Protein AF-A0A7V7SXK4-F1 (afdb_monomer_lite)

Foldseek 3Di:
DPPVVVVVVVQVVLLPDKAWQFLQCLCVDDPPDLSVVLNVLQVLLQVLLLCCCPPPPLVVLQPAHNWHWDDDRGFIWIQGVPPGIAGAIEIEGGPPHVQCVQDPQWHADLRHIYGYFDDDPPDPVDRNSRRVLSVDGSLVVNLQRSLRVSLNVVCVVVDVVCCCCCQVPPQPPVPDGNHDDDVSNVSSLSRSLSSQQRVCVVPVHDRDDRPPPDDPDPPPDDDDDPVVVPPPDDDDD

Secondary structure (DSSP, 8-state):
--HHHHHHHHHHHHTS-EEEPPHHHHHTSPTTSHHHHHHHHHHHHHHHHHHHHHH-TTGGGSSSTT-EEEE-SSSEEEEETTTEEEEEEEEEEPTT-GGGTTSSSEEEETTEEEEPBP-STT--S-TTTTBGGGGS-HHHHHHHHHHHHHHHHHHHHH-HHHHIIIIIIS---TT--TTS--HHHHHHHHHHHHHHHHHHHHTTS-PPPPPTT-----TT-PPPPTTGGG--S----

pLDDT: mean 76.46, std 20.77, range [34.25, 98.38]

Sequence (237 aa):
MKPALCFLLLAALSACSTDPVRLYELREASPDTFGAQAYDQLEEAVDLANQFLHKSKYASVFPAERATFSLGFTDILVAYQGEGIEAVRMETAGWGDPRLLGSDRTHPTSHGFLTGRVTGADSTGDDSLDAAFLHMESVDMAATLLRQTAIQREIQARGEFDFWINYDLLGLWPGNGFGEENPVVERGYAVEYAFRKWLSEEHDGAVPDAPPGMMEAPPDFKPPTGKDLDSTSSTSS

Radius of gyration: 19.65 Å; chains: 1; bounding box: 70×35×64 Å

Structure (mmCIF, N/CA/C/O backbone):
data_AF-A0A7V7SXK4-F1
#
_entry.id   AF-A0A7V7SXK4-F1
#
loop_
_atom_site.group_PDB
_atom_site.id
_atom_site.type_symbol
_atom_site.label_atom_id
_atom_site.label_alt_id
_atom_site.label_comp_id
_atom_site.label_asym_id
_atom_site.label_entity_id
_atom_site.label_seq_id
_atom_site.pdbx_PDB_ins_code
_atom_site.Cartn_x
_atom_site.Cartn_y
_atom_site.Cartn_z
_atom_site.occupancy
_atom_site.B_iso_or_equiv
_atom_site.auth_seq_id
_atom_site.auth_comp_id
_atom_site.auth_asym_id
_atom_site.auth_atom_id
_atom_site.pdbx_PDB_model_num
ATOM 1 N N . MET A 1 1 ? -8.482 6.374 -46.159 1.00 42.81 1 MET A N 1
ATOM 2 C CA . MET A 1 1 ? -9.101 6.657 -44.843 1.00 42.81 1 MET A CA 1
ATOM 3 C C . MET A 1 1 ? -9.355 5.331 -44.134 1.00 42.81 1 MET A C 1
ATOM 5 O O . MET A 1 1 ? -10.295 4.652 -44.506 1.00 42.81 1 MET A O 1
ATOM 9 N N . LYS A 1 2 ? -8.444 4.905 -43.251 1.00 50.00 2 LYS A N 1
ATOM 10 C CA . LYS A 1 2 ? -8.512 3.721 -42.363 1.00 50.00 2 LYS A CA 1
ATOM 11 C C . LYS A 1 2 ? -7.306 3.537 -41.398 1.00 50.00 2 LYS A C 1
ATOM 13 O O . LYS A 1 2 ? -7.400 2.617 -40.599 1.00 50.00 2 LYS A O 1
ATOM 18 N N . PRO A 1 3 ? -6.221 4.357 -41.374 1.00 54.03 3 PRO A N 1
ATOM 19 C CA . PRO A 1 3 ? -5.184 4.170 -40.351 1.00 54.03 3 PRO A CA 1
ATOM 20 C C . PRO A 1 3 ? -5.601 4.751 -38.990 1.00 54.03 3 PRO A C 1
ATOM 22 O O . PRO A 1 3 ? -5.329 4.142 -37.966 1.00 54.03 3 PRO A O 1
ATOM 25 N N . ALA A 1 4 ? -6.346 5.864 -38.966 1.00 50.94 4 ALA A N 1
ATOM 26 C CA . ALA A 1 4 ? -6.779 6.510 -37.722 1.00 50.94 4 ALA A CA 1
ATOM 27 C C . ALA A 1 4 ? -7.675 5.616 -36.841 1.00 50.94 4 ALA A C 1
ATOM 29 O O . ALA A 1 4 ? -7.589 5.686 -35.622 1.00 50.94 4 ALA A O 1
ATOM 30 N N . LEU A 1 5 ? -8.489 4.739 -37.446 1.00 50.75 5 LEU A N 1
ATOM 31 C CA . LEU A 1 5 ? -9.356 3.824 -36.696 1.00 50.75 5 LEU A CA 1
ATOM 32 C C . LEU A 1 5 ? -8.550 2.710 -36.007 1.00 50.75 5 LEU A C 1
ATOM 34 O O . LEU A 1 5 ? -8.868 2.341 -34.885 1.00 50.75 5 LEU A O 1
ATOM 38 N N . CYS A 1 6 ? -7.485 2.212 -36.649 1.00 54.03 6 CYS A N 1
ATOM 39 C CA . CYS A 1 6 ? -6.577 1.240 -36.037 1.00 54.03 6 CYS A CA 1
ATOM 40 C C . CYS A 1 6 ? -5.761 1.869 -34.902 1.00 54.03 6 CYS A C 1
ATOM 42 O O . CYS A 1 6 ? -5.643 1.251 -33.853 1.00 54.03 6 CYS A O 1
ATOM 44 N N . PHE A 1 7 ? -5.260 3.099 -35.068 1.00 57.47 7 PHE A N 1
ATOM 45 C CA . PHE A 1 7 ? -4.541 3.800 -33.996 1.00 57.47 7 PHE A CA 1
ATOM 46 C C . PHE A 1 7 ? -5.434 4.110 -32.787 1.00 57.47 7 PHE A C 1
ATOM 48 O O . PHE A 1 7 ? -4.985 3.953 -31.658 1.00 57.47 7 PHE A O 1
ATOM 55 N N . LEU A 1 8 ? -6.702 4.476 -33.003 1.00 54.88 8 LEU A N 1
ATOM 56 C CA . LEU A 1 8 ? -7.663 4.678 -31.913 1.00 54.88 8 LEU A CA 1
ATOM 57 C C . LEU A 1 8 ? -8.024 3.369 -31.197 1.00 54.88 8 LEU A C 1
ATOM 59 O O . LEU A 1 8 ? -8.132 3.365 -29.978 1.00 54.88 8 LEU A O 1
ATOM 63 N N . LEU A 1 9 ? -8.164 2.256 -31.925 1.00 55.41 9 LEU A N 1
ATOM 64 C CA . LEU A 1 9 ? -8.400 0.935 -31.328 1.00 55.41 9 LEU A CA 1
ATOM 65 C C . LEU A 1 9 ? -7.197 0.438 -30.516 1.00 55.41 9 LEU A C 1
ATOM 67 O O . LEU A 1 9 ? -7.392 -0.101 -29.434 1.00 55.41 9 LEU A O 1
ATOM 71 N N . LEU A 1 10 ? -5.968 0.649 -30.998 1.00 57.09 10 LEU A N 1
ATOM 72 C CA . LEU A 1 10 ? -4.750 0.317 -30.252 1.00 57.09 10 LEU A CA 1
ATOM 73 C C . LEU A 1 10 ? -4.585 1.189 -29.001 1.00 57.09 10 LEU A C 1
ATOM 75 O O . LEU A 1 10 ? -4.282 0.649 -27.945 1.00 57.09 10 LEU A O 1
ATOM 79 N N . ALA A 1 11 ? -4.848 2.496 -29.099 1.00 54.72 11 ALA A N 1
ATOM 80 C CA . ALA A 1 11 ? -4.815 3.403 -27.950 1.00 54.72 11 ALA A CA 1
ATOM 81 C C . ALA A 1 11 ? -5.913 3.088 -26.915 1.00 54.72 11 ALA A C 1
ATOM 83 O O . ALA A 1 11 ? -5.683 3.199 -25.717 1.00 54.72 11 ALA A O 1
ATOM 84 N N . ALA A 1 12 ? -7.096 2.656 -27.365 1.00 54.62 12 ALA A N 1
ATOM 85 C CA . ALA A 1 12 ? -8.177 2.233 -26.477 1.00 54.62 12 ALA A CA 1
ATOM 86 C C . ALA A 1 12 ? -7.885 0.881 -25.801 1.00 54.62 12 ALA A C 1
ATOM 88 O O . ALA A 1 12 ? -8.209 0.702 -24.633 1.00 54.62 12 ALA A O 1
ATOM 89 N N . LEU A 1 13 ? -7.246 -0.061 -26.505 1.00 54.31 13 LEU A N 1
ATOM 90 C CA . LEU A 1 13 ? -6.838 -1.352 -25.937 1.00 54.31 13 LEU A CA 1
ATOM 91 C C . LEU A 1 13 ? -5.707 -1.197 -24.914 1.00 54.31 13 LEU A C 1
ATOM 93 O O . LEU A 1 13 ? -5.746 -1.853 -23.877 1.00 54.31 13 LEU A O 1
ATOM 97 N N . SER A 1 14 ? -4.741 -0.309 -25.169 1.00 56.44 14 SER A N 1
ATOM 98 C CA . SER A 1 14 ? -3.673 -0.005 -24.210 1.00 56.44 14 SER A CA 1
ATOM 99 C C . SER A 1 14 ? -4.158 0.770 -22.990 1.00 56.44 14 SER A C 1
ATOM 101 O O . SER A 1 14 ? -3.465 0.763 -21.989 1.00 56.44 14 SER A O 1
ATOM 103 N N . ALA A 1 15 ? -5.313 1.435 -23.052 1.00 57.31 15 ALA A N 1
ATOM 104 C CA . ALA A 1 15 ? -5.901 2.137 -21.909 1.00 57.31 15 ALA A CA 1
ATOM 105 C C . ALA A 1 15 ? -6.702 1.210 -20.975 1.00 57.31 15 ALA A C 1
ATOM 107 O O . ALA A 1 15 ? -7.073 1.624 -19.882 1.00 57.31 15 ALA A O 1
ATOM 108 N N . CYS A 1 16 ? -6.983 -0.029 -21.400 1.00 64.38 16 CYS A N 1
ATOM 109 C CA . CYS A 1 16 ? -7.736 -1.019 -20.622 1.00 64.38 16 CYS A CA 1
ATOM 110 C C . CYS A 1 16 ? -6.887 -2.210 -20.151 1.00 64.38 16 CYS A C 1
ATOM 112 O O . CYS A 1 16 ? -7.438 -3.132 -19.548 1.00 64.38 16 CYS A O 1
ATOM 114 N N . SER A 1 17 ? -5.583 -2.238 -20.442 1.00 78.94 17 SER A N 1
ATOM 115 C CA . SER A 1 17 ? -4.691 -3.260 -19.893 1.00 78.94 17 SER A CA 1
ATOM 116 C C . SER A 1 17 ? -4.300 -2.916 -18.459 1.00 78.94 17 SER A C 1
ATOM 118 O O . SER A 1 17 ? -4.158 -1.746 -18.103 1.00 78.94 17 SER A O 1
ATOM 120 N N . THR A 1 18 ? -4.118 -3.945 -17.639 1.00 84.44 18 THR A N 1
ATOM 121 C CA . THR A 1 18 ? -3.517 -3.829 -16.313 1.00 84.44 18 THR A CA 1
ATOM 122 C C . THR A 1 18 ? -2.465 -4.914 -16.157 1.00 84.44 18 THR A C 1
ATOM 124 O O . THR A 1 18 ? -2.720 -6.080 -16.470 1.00 84.44 18 THR A O 1
ATOM 127 N N . ASP A 1 19 ? -1.287 -4.526 -15.680 1.00 88.81 19 ASP A N 1
ATOM 128 C CA . ASP A 1 19 ? -0.153 -5.428 -15.500 1.00 88.81 19 ASP A CA 1
ATOM 129 C C . ASP A 1 19 ? 0.121 -5.593 -14.002 1.00 88.81 19 ASP A C 1
ATOM 131 O O . ASP A 1 19 ? 0.348 -4.605 -13.307 1.00 88.81 19 ASP A O 1
ATOM 135 N N . PRO A 1 20 ? 0.043 -6.809 -13.444 1.00 91.88 20 PRO A N 1
ATOM 136 C CA . PRO A 1 20 ? 0.245 -7.005 -12.017 1.00 91.88 20 PRO A CA 1
ATOM 137 C C . PRO A 1 20 ? 1.726 -6.880 -11.660 1.00 91.88 20 PRO A C 1
ATOM 139 O O . PRO A 1 20 ? 2.562 -7.591 -12.217 1.00 91.88 20 PRO A O 1
ATOM 142 N N . VAL A 1 21 ? 2.033 -6.078 -10.644 1.00 93.00 21 VAL A N 1
ATOM 143 C CA . VAL A 1 21 ? 3.364 -6.059 -10.036 1.00 93.00 21 VAL A CA 1
ATOM 144 C C . VAL A 1 21 ? 3.514 -7.313 -9.178 1.00 93.00 21 VAL A C 1
ATOM 146 O O . VAL A 1 21 ? 2.729 -7.547 -8.255 1.00 93.00 21 VAL A O 1
ATOM 149 N N . ARG A 1 22 ? 4.510 -8.149 -9.479 1.00 92.69 22 ARG A N 1
ATOM 150 C CA . ARG A 1 22 ? 4.748 -9.405 -8.759 1.00 92.69 22 ARG A CA 1
ATOM 151 C C . ARG A 1 22 ? 5.840 -9.235 -7.712 1.00 92.69 22 ARG A C 1
ATOM 153 O O . ARG A 1 22 ? 6.995 -9.001 -8.052 1.00 92.69 22 ARG A O 1
ATOM 160 N N . LEU A 1 23 ? 5.499 -9.443 -6.439 1.00 94.56 23 LEU A N 1
ATOM 161 C CA . LEU A 1 23 ? 6.465 -9.279 -5.345 1.00 94.56 23 LEU A CA 1
ATOM 162 C C . LEU A 1 23 ? 7.697 -10.182 -5.467 1.00 94.56 23 LEU A C 1
ATOM 164 O O . LEU A 1 23 ? 8.798 -9.737 -5.156 1.00 94.56 23 LEU A O 1
ATOM 168 N N . TYR A 1 24 ? 7.544 -11.424 -5.940 1.00 94.50 24 TYR A N 1
ATOM 169 C CA . TYR A 1 24 ? 8.692 -12.315 -6.128 1.00 94.50 24 TYR A CA 1
ATOM 170 C C . TYR A 1 24 ? 9.705 -11.763 -7.140 1.00 94.50 24 TYR A C 1
ATOM 172 O O . TYR A 1 24 ? 10.895 -11.980 -6.950 1.00 94.50 24 TYR A O 1
ATOM 180 N N . GLU A 1 25 ? 9.267 -11.027 -8.169 1.00 93.62 25 GLU A N 1
ATOM 181 C CA . GLU A 1 25 ? 10.161 -10.444 -9.182 1.00 93.62 25 GLU A CA 1
ATOM 182 C C . GLU A 1 25 ? 10.997 -9.311 -8.590 1.00 93.62 25 GLU A C 1
ATOM 184 O O . GLU A 1 25 ? 12.181 -9.202 -8.894 1.00 93.62 25 GLU A O 1
ATOM 189 N N . LEU A 1 26 ? 10.402 -8.519 -7.693 1.00 94.56 26 LEU A N 1
ATOM 190 C CA . LEU A 1 26 ? 11.101 -7.465 -6.958 1.00 94.56 26 LEU A CA 1
ATOM 191 C C . LEU A 1 26 ? 12.084 -8.059 -5.939 1.00 94.56 26 LEU A C 1
ATOM 193 O O . LEU A 1 26 ? 13.252 -7.682 -5.903 1.00 94.56 26 LEU A O 1
ATOM 197 N N . ARG A 1 27 ? 11.634 -9.051 -5.162 1.00 94.75 27 ARG A N 1
ATOM 198 C CA . ARG A 1 27 ? 12.433 -9.727 -4.128 1.00 94.75 27 ARG A CA 1
ATOM 199 C C . ARG A 1 27 ? 13.636 -10.481 -4.696 1.00 94.75 27 ARG A C 1
ATOM 201 O O . ARG A 1 27 ? 14.670 -10.585 -4.045 1.00 94.75 27 ARG A O 1
ATOM 208 N N . GLU A 1 28 ? 13.476 -11.081 -5.873 1.00 95.19 28 GLU A N 1
ATOM 209 C CA . GLU A 1 28 ? 14.510 -11.884 -6.540 1.00 95.19 28 GLU A CA 1
ATOM 210 C C . GLU A 1 28 ? 15.320 -11.064 -7.557 1.00 95.19 28 GLU A C 1
ATOM 212 O O . GLU A 1 28 ? 16.195 -11.609 -8.238 1.00 95.19 28 GLU A O 1
ATOM 217 N N . ALA A 1 29 ? 15.058 -9.755 -7.651 1.00 93.19 29 ALA A N 1
ATOM 218 C CA . ALA A 1 29 ? 15.833 -8.846 -8.477 1.00 93.19 29 ALA A CA 1
ATOM 219 C C . ALA A 1 29 ? 17.306 -8.835 -8.041 1.00 93.19 29 ALA A C 1
ATOM 221 O O . ALA A 1 29 ? 17.658 -9.080 -6.886 1.00 93.19 29 ALA A O 1
ATOM 222 N N . SER A 1 30 ? 18.202 -8.556 -8.991 1.00 94.31 30 SER A N 1
ATOM 223 C CA . SER A 1 30 ? 19.630 -8.500 -8.671 1.00 94.31 30 SER A CA 1
ATOM 224 C C . SER A 1 30 ? 19.910 -7.395 -7.642 1.00 94.31 30 SER A C 1
ATOM 226 O O . SER A 1 30 ? 19.280 -6.333 -7.720 1.00 94.31 30 SER A O 1
ATOM 228 N N . PRO A 1 31 ? 20.867 -7.601 -6.716 1.00 90.75 31 PRO A N 1
ATOM 229 C CA . PRO A 1 31 ? 21.306 -6.548 -5.806 1.00 90.75 31 PRO A CA 1
ATOM 230 C C . PRO A 1 31 ? 21.677 -5.275 -6.576 1.00 90.75 31 PRO A C 1
ATOM 232 O O . PRO A 1 31 ? 22.159 -5.355 -7.708 1.00 90.75 31 PRO A O 1
ATOM 235 N N . ASP A 1 32 ? 21.426 -4.115 -5.973 1.00 89.12 32 ASP A N 1
ATOM 236 C CA . ASP A 1 32 ? 21.661 -2.780 -6.548 1.00 89.12 32 ASP A CA 1
ATOM 237 C C . ASP A 1 32 ? 20.774 -2.400 -7.755 1.00 89.12 32 ASP A C 1
ATOM 239 O O . ASP A 1 32 ? 20.974 -1.345 -8.359 1.00 89.12 32 ASP A O 1
ATOM 243 N N . THR A 1 33 ? 19.771 -3.212 -8.108 1.00 92.12 33 THR A N 1
ATOM 244 C CA . THR A 1 33 ? 18.759 -2.829 -9.110 1.00 92.12 33 THR A CA 1
ATOM 245 C C . THR A 1 33 ? 17.612 -2.037 -8.490 1.00 92.12 33 THR A C 1
ATOM 247 O O . THR A 1 33 ? 17.332 -2.156 -7.298 1.00 92.12 33 THR A O 1
ATOM 250 N N . PHE A 1 34 ? 16.898 -1.274 -9.324 1.00 92.44 34 PHE A N 1
ATOM 251 C CA . PHE A 1 34 ? 15.679 -0.580 -8.907 1.00 92.44 34 PHE A CA 1
ATOM 252 C C . PHE A 1 34 ? 14.652 -1.539 -8.286 1.00 92.44 34 PHE A C 1
ATOM 254 O O . PHE A 1 34 ? 14.094 -1.225 -7.247 1.00 92.44 34 PHE A O 1
ATOM 261 N N . GLY A 1 35 ? 14.448 -2.728 -8.869 1.00 93.88 35 GLY A N 1
ATOM 262 C CA . GLY A 1 35 ? 13.495 -3.710 -8.338 1.00 93.88 35 GLY A CA 1
ATOM 263 C C . GLY A 1 35 ? 13.818 -4.154 -6.907 1.00 93.88 35 GLY A C 1
ATOM 264 O O . GLY A 1 35 ? 12.911 -4.230 -6.083 1.00 93.88 35 GLY A O 1
ATOM 265 N N . ALA A 1 36 ? 15.102 -4.365 -6.596 1.00 94.12 36 ALA A N 1
ATOM 266 C CA . ALA A 1 36 ? 15.542 -4.700 -5.242 1.00 94.12 36 ALA A CA 1
ATOM 267 C C . ALA A 1 36 ? 15.335 -3.520 -4.275 1.00 94.12 36 ALA A C 1
ATOM 269 O O . ALA A 1 36 ? 14.777 -3.698 -3.199 1.00 94.12 36 ALA A O 1
ATOM 270 N N . GLN A 1 37 ? 15.698 -2.301 -4.688 1.00 95.12 37 GLN A N 1
ATOM 271 C CA . GLN A 1 37 ? 15.494 -1.095 -3.873 1.00 95.12 37 GLN A CA 1
ATOM 272 C C . GLN A 1 37 ? 14.007 -0.817 -3.612 1.00 95.12 37 GLN A C 1
ATOM 274 O O . GLN A 1 37 ? 13.630 -0.490 -2.492 1.00 95.12 37 GLN A O 1
ATOM 279 N N . ALA A 1 38 ? 13.152 -0.983 -4.622 1.00 95.25 38 ALA A N 1
ATOM 280 C CA . ALA A 1 38 ? 11.707 -0.833 -4.490 1.00 95.25 38 ALA A CA 1
ATOM 281 C C . ALA A 1 38 ? 11.108 -1.891 -3.547 1.00 95.25 38 ALA A C 1
ATOM 283 O O . ALA A 1 38 ? 10.167 -1.594 -2.814 1.00 95.25 38 ALA A O 1
ATOM 284 N N . TYR A 1 39 ? 11.659 -3.111 -3.535 1.00 97.00 39 TYR A N 1
ATOM 285 C CA . TYR A 1 39 ? 11.272 -4.138 -2.569 1.00 97.00 39 TYR A CA 1
ATOM 286 C C . TYR A 1 39 ? 11.666 -3.754 -1.135 1.00 97.00 39 TYR A C 1
ATOM 288 O O . TYR A 1 39 ? 10.824 -3.844 -0.245 1.00 97.00 39 TYR A O 1
ATOM 296 N N . ASP A 1 40 ? 12.891 -3.262 -0.920 1.00 97.12 40 ASP A N 1
ATOM 297 C CA . ASP A 1 40 ? 13.357 -2.805 0.400 1.00 97.12 40 ASP A CA 1
ATOM 298 C C . ASP A 1 40 ? 12.495 -1.639 0.931 1.00 97.12 40 ASP A C 1
ATOM 300 O O . ASP A 1 40 ? 12.080 -1.632 2.092 1.00 97.12 40 ASP A O 1
ATOM 304 N N . GLN A 1 41 ? 12.157 -0.676 0.063 1.00 97.31 41 GLN A N 1
ATOM 305 C CA . GLN A 1 41 ? 11.245 0.432 0.385 1.00 97.31 41 GLN A CA 1
ATOM 306 C C . GLN A 1 41 ? 9.842 -0.066 0.745 1.00 97.31 41 GLN A C 1
ATOM 308 O O . GLN A 1 41 ? 9.216 0.432 1.681 1.00 97.31 41 GLN A O 1
ATOM 313 N N . LEU A 1 42 ? 9.349 -1.081 0.032 1.00 97.81 42 LEU A N 1
ATOM 314 C CA . LEU A 1 42 ? 8.059 -1.694 0.320 1.00 97.81 42 LEU A CA 1
ATOM 315 C C . LEU A 1 42 ? 8.064 -2.460 1.654 1.00 97.81 42 LEU A C 1
ATOM 317 O O . LEU A 1 42 ? 7.065 -2.426 2.377 1.00 97.81 42 LEU A O 1
ATOM 321 N N . GLU A 1 43 ? 9.164 -3.129 2.007 1.00 98.19 43 GLU A N 1
ATOM 322 C CA . GLU A 1 43 ? 9.335 -3.756 3.324 1.00 98.19 43 GLU A CA 1
ATOM 323 C C . GLU A 1 43 ? 9.266 -2.719 4.447 1.00 98.19 43 GLU A C 1
ATOM 325 O O . GLU A 1 43 ? 8.521 -2.909 5.414 1.00 98.19 43 GLU A O 1
ATOM 330 N N . GLU A 1 44 ? 9.964 -1.592 4.292 1.00 98.19 44 GLU A N 1
ATOM 331 C CA . GLU A 1 44 ? 9.892 -0.476 5.238 1.00 98.19 44 GLU A CA 1
ATOM 332 C C . GLU A 1 44 ? 8.475 0.112 5.314 1.00 98.19 44 GLU A C 1
ATOM 334 O O . GLU A 1 44 ? 7.952 0.343 6.405 1.00 98.19 44 GLU A O 1
ATOM 339 N N . ALA A 1 45 ? 7.803 0.288 4.175 1.00 98.38 45 ALA A N 1
ATOM 340 C CA . ALA A 1 45 ? 6.437 0.798 4.118 1.00 98.38 45 ALA A CA 1
ATOM 341 C C . ALA A 1 45 ? 5.437 -0.103 4.862 1.00 98.38 45 ALA A C 1
ATOM 343 O O . ALA A 1 45 ? 4.576 0.382 5.603 1.00 98.38 45 ALA A O 1
ATOM 344 N N . VAL A 1 46 ? 5.550 -1.425 4.693 1.00 98.38 46 VAL A N 1
ATOM 345 C CA . VAL A 1 46 ? 4.719 -2.403 5.411 1.00 98.38 46 VAL A CA 1
ATOM 346 C C . VAL A 1 46 ? 4.999 -2.368 6.910 1.00 98.38 46 VAL A C 1
ATOM 348 O O . VAL A 1 46 ? 4.055 -2.428 7.706 1.00 98.38 46 VAL A O 1
ATOM 351 N N . ASP A 1 47 ? 6.263 -2.242 7.316 1.00 98.25 47 ASP A N 1
ATOM 352 C CA . ASP A 1 47 ? 6.609 -2.090 8.727 1.00 98.25 47 ASP A CA 1
ATOM 353 C C . ASP A 1 47 ? 6.016 -0.798 9.309 1.00 98.25 47 ASP A C 1
ATOM 355 O O . ASP A 1 47 ? 5.318 -0.852 10.321 1.00 98.25 47 ASP A O 1
ATOM 359 N N . LEU A 1 48 ? 6.163 0.343 8.630 1.00 97.81 48 LEU A N 1
ATOM 360 C CA . LEU A 1 48 ? 5.570 1.622 9.040 1.00 97.81 48 LEU A CA 1
ATOM 361 C C . LEU A 1 48 ? 4.043 1.550 9.165 1.00 97.81 48 LEU A C 1
ATOM 363 O O . LEU A 1 48 ? 3.480 2.020 10.159 1.00 97.81 48 LEU A O 1
ATOM 367 N N . ALA A 1 49 ? 3.363 0.932 8.197 1.00 97.69 49 ALA A N 1
ATOM 368 C CA . ALA A 1 49 ? 1.916 0.736 8.245 1.00 97.69 49 ALA A CA 1
ATOM 369 C C . ALA A 1 49 ? 1.501 -0.112 9.459 1.00 97.69 49 ALA A C 1
ATOM 371 O O . ALA A 1 49 ? 0.546 0.221 10.164 1.00 97.69 49 ALA A O 1
ATOM 372 N N . ASN A 1 50 ? 2.246 -1.177 9.759 1.00 97.94 50 ASN A N 1
ATOM 373 C CA . ASN A 1 50 ? 2.007 -2.002 10.941 1.00 97.94 50 ASN A CA 1
ATOM 374 C C . ASN A 1 50 ? 2.295 -1.255 12.245 1.00 97.94 50 ASN A C 1
ATOM 376 O O . ASN A 1 50 ? 1.524 -1.360 13.199 1.00 97.94 50 ASN A O 1
ATOM 380 N N . GLN A 1 51 ? 3.380 -0.486 12.305 1.00 96.31 51 GLN A N 1
ATOM 381 C CA . GLN A 1 51 ? 3.695 0.336 13.467 1.00 96.31 51 GLN A CA 1
ATOM 382 C C . GLN A 1 51 ? 2.569 1.332 13.750 1.00 96.31 51 GLN A C 1
ATOM 384 O O . GLN A 1 51 ? 2.129 1.422 14.896 1.00 96.31 51 GLN A O 1
ATOM 389 N N . PHE A 1 52 ? 2.037 1.990 12.717 1.00 96.38 52 PHE A N 1
ATOM 390 C CA . PHE A 1 52 ? 0.856 2.837 12.845 1.00 96.38 52 PHE A CA 1
ATOM 391 C C . PHE A 1 52 ? -0.329 2.062 13.422 1.00 96.38 52 PHE A C 1
ATOM 393 O O . PHE A 1 52 ? -0.863 2.457 14.458 1.00 96.38 52 PHE A O 1
ATOM 400 N N . LEU A 1 53 ? -0.709 0.940 12.806 1.00 96.12 53 LEU A N 1
ATOM 401 C CA . LEU A 1 53 ? -1.886 0.167 13.215 1.00 96.12 53 LEU A CA 1
ATOM 402 C C . LEU A 1 53 ? -1.803 -0.369 14.652 1.00 96.12 53 LEU A C 1
ATOM 404 O O . LEU A 1 53 ? -2.828 -0.462 15.328 1.00 96.12 53 LEU A O 1
ATOM 408 N N . HIS A 1 54 ? -0.603 -0.702 15.134 1.00 93.94 54 HIS A N 1
ATOM 409 C CA . HIS A 1 54 ? -0.411 -1.304 16.460 1.00 93.94 54 HIS A CA 1
ATOM 410 C C . HIS A 1 54 ? -0.066 -0.304 17.564 1.00 93.94 54 HIS A C 1
ATOM 412 O O . HIS A 1 54 ? -0.370 -0.563 18.730 1.00 93.94 54 HIS A O 1
ATOM 418 N N . LYS A 1 55 ? 0.592 0.813 17.235 1.00 91.44 55 LYS A N 1
ATOM 419 C CA . LYS A 1 55 ? 1.110 1.773 18.227 1.00 91.44 55 LYS A CA 1
ATOM 420 C C . LYS A 1 55 ? 0.350 3.097 18.245 1.00 91.44 55 LYS A C 1
ATOM 422 O O . LYS A 1 55 ? 0.356 3.780 19.268 1.00 91.44 55 LYS A O 1
ATOM 427 N N . SER A 1 56 ? -0.311 3.475 17.151 1.00 91.56 56 SER A N 1
ATOM 428 C CA . SER A 1 56 ? -0.971 4.775 17.054 1.00 91.56 56 SER A CA 1
ATOM 429 C C . SER A 1 56 ? -2.334 4.789 17.735 1.00 91.56 56 SER A C 1
ATOM 431 O O . SER A 1 56 ? -3.207 3.969 17.457 1.00 91.56 56 SER A O 1
ATOM 433 N N . LYS A 1 57 ? -2.586 5.828 18.540 1.00 91.19 57 LYS A N 1
ATOM 434 C CA . LYS A 1 57 ? -3.936 6.152 19.038 1.00 91.19 57 LYS A CA 1
ATOM 435 C C . LYS A 1 57 ? -4.919 6.494 17.908 1.00 91.19 57 LYS A C 1
ATOM 437 O O . LYS A 1 57 ? -6.125 6.431 18.121 1.00 91.19 57 LYS A O 1
ATOM 442 N N . TYR A 1 58 ? -4.410 6.879 16.734 1.00 91.44 58 TYR A N 1
ATOM 443 C CA . TYR A 1 58 ? -5.220 7.233 15.571 1.00 91.44 58 TYR A CA 1
ATOM 444 C C . TYR A 1 58 ? -5.588 6.022 14.708 1.00 91.44 58 TYR A C 1
ATOM 446 O O . TYR A 1 58 ? -6.433 6.157 13.834 1.00 91.44 58 TYR A O 1
ATOM 454 N N . ALA A 1 59 ? -5.024 4.835 14.958 1.00 90.88 59 ALA A N 1
ATOM 455 C CA . ALA A 1 59 ? -5.316 3.628 14.180 1.00 90.88 59 ALA A CA 1
ATOM 456 C C . ALA A 1 59 ? -6.803 3.223 14.194 1.00 90.88 59 ALA A C 1
ATOM 458 O O . ALA A 1 59 ? -7.247 2.496 13.312 1.00 90.88 59 ALA A O 1
ATOM 459 N N . SER A 1 60 ? -7.591 3.727 15.151 1.00 89.56 60 SER A N 1
ATOM 460 C CA . SER A 1 60 ? -9.038 3.502 15.235 1.00 89.56 60 SER A CA 1
ATOM 461 C C . SER A 1 60 ? -9.832 4.019 14.031 1.00 89.56 60 SER A C 1
ATOM 463 O O . SER A 1 60 ? -10.976 3.605 13.859 1.00 89.56 60 SER A O 1
ATOM 465 N N . VAL A 1 61 ? -9.258 4.904 13.202 1.00 88.56 61 VAL A N 1
ATOM 466 C CA . VAL A 1 61 ? -9.904 5.332 11.950 1.00 88.56 61 VAL A CA 1
ATOM 467 C C . VAL A 1 61 ? -9.794 4.288 10.836 1.00 88.56 61 VAL A C 1
ATOM 469 O O . VAL A 1 61 ? -10.539 4.364 9.862 1.00 88.56 61 VAL A O 1
ATOM 472 N N . PHE A 1 62 ? -8.882 3.318 10.956 1.00 91.38 62 PHE A N 1
ATOM 473 C CA . PHE A 1 62 ? -8.758 2.236 9.987 1.00 91.38 62 PHE A CA 1
ATOM 474 C C . PHE A 1 62 ? -9.956 1.276 10.122 1.00 91.38 62 PHE A C 1
ATOM 476 O O . PHE A 1 62 ? -10.259 0.845 11.237 1.00 91.38 62 PHE A O 1
ATOM 483 N N . PRO A 1 63 ? -10.636 0.893 9.022 1.00 87.38 63 PRO A N 1
ATOM 484 C CA . PRO A 1 63 ? -11.905 0.154 9.058 1.00 87.38 63 PRO A CA 1
ATOM 485 C C . PRO A 1 63 ? -11.739 -1.352 9.334 1.00 87.38 63 PRO A C 1
ATOM 487 O O . PRO A 1 63 ? -12.493 -2.179 8.821 1.00 87.38 63 PRO A O 1
ATOM 490 N N . ALA A 1 64 ? -10.745 -1.727 10.137 1.00 84.19 64 ALA A N 1
ATOM 491 C CA . ALA A 1 64 ? -10.588 -3.073 10.663 1.00 84.19 64 ALA A CA 1
ATOM 492 C C . ALA A 1 64 ? -9.730 -3.048 11.931 1.00 84.19 64 ALA A C 1
ATOM 494 O O . ALA A 1 64 ? -8.587 -2.585 11.928 1.00 84.19 64 ALA A O 1
ATOM 495 N N . GLU A 1 65 ? -10.261 -3.588 13.022 1.00 77.81 65 GLU A N 1
ATOM 496 C CA . GLU A 1 65 ? -9.489 -3.700 14.251 1.00 77.81 65 GLU A CA 1
ATOM 497 C C . GLU A 1 65 ? -8.344 -4.704 14.073 1.00 77.81 65 GLU A C 1
ATOM 499 O O . GLU A 1 65 ? -8.541 -5.824 13.596 1.00 77.81 65 GLU A O 1
ATOM 504 N N . ARG A 1 66 ? -7.139 -4.310 14.509 1.00 86.00 66 ARG A N 1
ATOM 505 C CA . ARG A 1 66 ? -5.948 -5.178 14.555 1.00 86.00 66 ARG A CA 1
ATOM 506 C C . ARG A 1 66 ? -5.585 -5.795 13.198 1.00 86.00 66 ARG A C 1
ATOM 508 O O . ARG A 1 66 ? -5.088 -6.921 13.145 1.00 86.00 66 ARG A O 1
ATOM 515 N N . ALA A 1 67 ? -5.808 -5.051 12.116 1.00 94.00 67 ALA A N 1
ATOM 516 C CA . ALA A 1 67 ? -5.241 -5.383 10.818 1.00 94.00 67 ALA A CA 1
ATOM 517 C C . ALA A 1 67 ? -3.709 -5.488 10.904 1.00 94.00 67 ALA A C 1
ATOM 519 O O . ALA A 1 67 ? -3.066 -4.795 11.694 1.00 94.00 67 ALA A O 1
ATOM 520 N N . THR A 1 68 ? -3.111 -6.385 10.126 1.00 96.94 68 THR A N 1
ATOM 521 C CA . THR A 1 68 ? -1.651 -6.507 10.008 1.00 96.94 68 THR A CA 1
ATOM 522 C C . THR A 1 68 ? -1.278 -6.794 8.565 1.00 96.94 68 THR A C 1
ATOM 524 O O . THR A 1 68 ? -1.792 -7.737 7.965 1.00 96.94 68 THR A O 1
ATOM 527 N N . PHE A 1 69 ? -0.373 -5.992 8.021 1.00 97.81 69 PHE A N 1
ATOM 528 C CA . PHE A 1 69 ? 0.193 -6.171 6.696 1.00 97.81 69 PHE A CA 1
ATOM 529 C C . PHE A 1 69 ? 1.397 -7.112 6.728 1.00 97.81 69 PHE A C 1
ATOM 531 O O . PHE A 1 69 ? 2.158 -7.157 7.694 1.00 97.81 69 PHE A O 1
ATOM 538 N N . SER A 1 70 ? 1.590 -7.861 5.652 1.00 97.81 70 SER A N 1
ATOM 539 C CA . SER A 1 70 ? 2.784 -8.669 5.406 1.00 97.81 70 SER A CA 1
ATOM 540 C C . SER A 1 70 ? 3.018 -8.803 3.904 1.00 97.81 70 SER A C 1
ATOM 542 O O . SER A 1 70 ? 2.105 -8.585 3.111 1.00 97.81 70 SER A O 1
ATOM 544 N N . LEU A 1 71 ? 4.232 -9.163 3.497 1.00 97.69 71 LEU A N 1
ATOM 545 C CA . LEU A 1 71 ? 4.542 -9.415 2.092 1.00 97.69 71 LEU A CA 1
ATOM 546 C C . LEU A 1 71 ? 4.367 -10.900 1.773 1.00 97.69 71 LEU A C 1
ATOM 548 O O . LEU A 1 71 ? 5.012 -11.764 2.370 1.00 97.69 71 LEU A O 1
ATOM 552 N N . GLY A 1 72 ? 3.459 -11.197 0.843 1.00 95.12 72 GLY A N 1
ATOM 553 C CA . GLY A 1 72 ? 3.266 -12.535 0.302 1.00 95.12 72 GLY A CA 1
ATOM 554 C C . GLY A 1 72 ? 4.265 -12.862 -0.810 1.00 95.12 72 GLY A C 1
ATOM 555 O O . GLY A 1 72 ? 5.219 -12.135 -1.070 1.00 95.12 72 GLY A O 1
ATOM 556 N N . PHE A 1 73 ? 4.037 -13.981 -1.503 1.00 93.69 73 PHE A N 1
ATOM 557 C CA . PHE A 1 73 ? 4.862 -14.352 -2.659 1.00 93.69 73 PHE A CA 1
ATOM 558 C C . PHE A 1 73 ? 4.551 -13.494 -3.896 1.00 93.69 73 PHE A C 1
ATOM 560 O O . PHE A 1 73 ? 5.460 -13.088 -4.611 1.00 93.69 73 PHE A O 1
ATOM 567 N N . THR A 1 74 ? 3.274 -13.212 -4.158 1.00 93.56 74 THR A N 1
ATOM 568 C CA . THR A 1 74 ? 2.838 -12.434 -5.331 1.00 93.56 74 THR A CA 1
ATOM 569 C C . THR A 1 74 ? 2.292 -11.062 -4.987 1.00 93.56 74 THR A C 1
ATOM 571 O O . THR A 1 74 ? 2.490 -10.144 -5.774 1.00 93.56 74 THR A O 1
ATOM 574 N N . ASP A 1 75 ? 1.610 -10.936 -3.851 1.00 95.81 75 ASP A N 1
ATOM 575 C CA . ASP A 1 75 ? 0.796 -9.781 -3.479 1.00 95.81 75 ASP A CA 1
ATOM 576 C C . ASP A 1 75 ? 1.085 -9.394 -2.017 1.00 95.81 75 ASP A C 1
ATOM 578 O O . ASP A 1 75 ? 1.565 -10.220 -1.227 1.00 95.81 75 ASP A O 1
ATOM 582 N N . ILE A 1 76 ? 0.772 -8.153 -1.641 1.00 97.50 76 ILE A N 1
ATOM 583 C CA . ILE A 1 76 ? 0.770 -7.737 -0.234 1.00 97.50 76 ILE A CA 1
ATOM 584 C C . ILE A 1 76 ? -0.413 -8.441 0.437 1.00 97.50 76 ILE A C 1
ATOM 586 O O . ILE A 1 76 ? -1.454 -8.641 -0.179 1.00 97.50 76 ILE A O 1
ATOM 590 N N . LEU A 1 77 ? -0.268 -8.856 1.687 1.00 97.31 77 LEU A N 1
ATOM 591 C CA . LEU A 1 77 ? -1.311 -9.541 2.440 1.00 97.31 77 LEU A CA 1
ATOM 592 C C . LEU A 1 77 ? -1.745 -8.672 3.609 1.00 97.31 77 LEU A C 1
ATOM 594 O O . LEU A 1 77 ? -0.900 -8.193 4.363 1.00 97.31 77 LEU A O 1
ATOM 598 N N . VAL A 1 78 ? -3.051 -8.529 3.802 1.00 96.06 78 VAL A N 1
ATOM 599 C CA . VAL A 1 78 ? -3.635 -7.927 4.999 1.00 96.06 78 VAL A CA 1
ATOM 600 C C . VAL A 1 78 ? -4.401 -8.997 5.767 1.00 96.06 78 VAL A C 1
ATOM 602 O O . VAL A 1 78 ? -5.317 -9.636 5.255 1.00 96.06 78 VAL A O 1
ATOM 605 N N . ALA A 1 79 ? -3.984 -9.240 7.004 1.00 95.75 79 ALA A N 1
ATOM 606 C CA . ALA A 1 79 ? -4.665 -10.135 7.923 1.00 95.75 79 ALA A CA 1
ATOM 607 C C . ALA A 1 79 ? -5.623 -9.329 8.799 1.00 95.75 79 ALA A C 1
ATOM 609 O O . ALA A 1 79 ? -5.197 -8.419 9.513 1.00 95.75 79 ALA A O 1
ATOM 610 N N . TYR A 1 80 ? -6.900 -9.698 8.779 1.00 92.12 80 TYR A N 1
ATOM 611 C CA . TYR A 1 80 ? -7.947 -9.124 9.615 1.00 92.12 80 TYR A CA 1
ATOM 612 C C . TYR A 1 80 ? -8.281 -10.090 10.747 1.00 92.12 80 TYR A C 1
ATOM 614 O O . TYR A 1 80 ? -8.599 -11.267 10.521 1.00 92.12 80 TYR A O 1
ATOM 622 N N . GLN A 1 81 ? -8.196 -9.616 11.991 1.00 88.19 81 GLN A N 1
ATOM 623 C CA . GLN A 1 81 ? -8.420 -10.488 13.135 1.00 88.19 81 GLN A CA 1
ATOM 624 C C . GLN A 1 81 ? -9.859 -11.024 13.139 1.00 88.19 81 GLN A C 1
ATOM 626 O O . GLN A 1 81 ? -10.813 -10.279 13.316 1.00 88.19 81 GLN A O 1
ATOM 631 N N . GLY A 1 82 ? -9.995 -12.347 13.026 1.00 84.75 82 GLY A N 1
ATOM 632 C CA . GLY A 1 82 ? -11.291 -13.029 13.067 1.00 84.75 82 GLY A CA 1
ATOM 633 C C . GLY A 1 82 ? -12.001 -13.148 11.717 1.00 84.75 82 GLY A C 1
ATOM 634 O O . GLY A 1 82 ? -13.063 -13.762 11.673 1.00 84.75 82 GLY A O 1
ATOM 635 N N . GLU A 1 83 ? -11.416 -12.633 10.632 1.00 85.88 83 GLU A N 1
ATOM 636 C CA . GLU A 1 83 ? -12.062 -12.606 9.311 1.00 85.88 83 GLU A CA 1
ATOM 637 C C . GLU A 1 83 ? -11.234 -13.274 8.207 1.00 85.88 83 GLU A C 1
ATOM 639 O O . GLU A 1 83 ? -11.803 -13.841 7.277 1.00 85.88 83 GLU A O 1
ATOM 644 N N . GLY A 1 84 ? -9.903 -13.295 8.336 1.00 89.81 84 GLY A N 1
ATOM 645 C CA . GLY A 1 84 ? -9.024 -14.019 7.419 1.00 89.81 84 GLY A CA 1
ATOM 646 C C . GLY A 1 84 ? -7.872 -13.174 6.893 1.00 89.81 84 GLY A C 1
ATOM 647 O O . GLY A 1 84 ? -7.452 -12.210 7.529 1.00 89.81 84 GLY A O 1
ATOM 648 N N . ILE A 1 85 ? -7.327 -13.591 5.750 1.00 93.50 85 ILE A N 1
ATOM 649 C CA . ILE A 1 85 ? -6.237 -12.907 5.053 1.00 93.50 85 ILE A CA 1
ATOM 650 C C . ILE A 1 85 ? -6.735 -12.549 3.660 1.00 93.50 85 ILE A C 1
ATOM 652 O O . ILE A 1 85 ? -7.215 -13.424 2.937 1.00 93.50 85 ILE A O 1
ATOM 656 N N . GLU A 1 86 ? -6.578 -11.288 3.284 1.00 92.62 86 GLU A N 1
ATOM 657 C CA . GLU A 1 86 ? -6.890 -10.785 1.953 1.00 92.62 86 GLU A CA 1
ATOM 658 C C . GLU A 1 86 ? -5.607 -10.376 1.229 1.00 92.62 86 GLU A C 1
ATOM 660 O O . GLU A 1 86 ? -4.647 -9.900 1.838 1.00 92.62 86 GLU A O 1
ATOM 665 N N . ALA A 1 87 ? -5.582 -10.598 -0.084 1.00 93.88 87 ALA A N 1
ATOM 666 C CA . ALA A 1 87 ? -4.494 -10.150 -0.938 1.00 93.88 87 ALA A CA 1
ATOM 667 C C . ALA A 1 87 ? -4.794 -8.738 -1.454 1.00 93.88 87 ALA A C 1
ATOM 669 O O . ALA A 1 87 ? -5.876 -8.488 -1.983 1.00 93.88 87 ALA A O 1
ATOM 670 N N . VAL A 1 88 ? -3.810 -7.853 -1.328 1.00 95.19 88 VAL A N 1
ATOM 671 C CA . VAL A 1 88 ? -3.777 -6.498 -1.875 1.00 95.19 88 VAL A CA 1
ATOM 672 C C . VAL A 1 88 ? -2.771 -6.499 -3.023 1.00 95.19 88 VAL A C 1
ATOM 674 O O . VAL A 1 88 ? -1.553 -6.418 -2.839 1.00 95.19 88 VAL A O 1
ATOM 677 N N . ARG A 1 89 ? -3.295 -6.660 -4.234 1.00 94.94 89 ARG A N 1
ATOM 678 C CA . ARG A 1 89 ? -2.544 -6.654 -5.482 1.00 94.94 89 ARG A CA 1
ATOM 679 C C . ARG A 1 89 ? -2.259 -5.231 -5.931 1.00 94.94 89 ARG A C 1
ATOM 681 O O . ARG A 1 89 ? -3.160 -4.399 -6.005 1.00 94.94 89 ARG A O 1
ATOM 688 N N . MET A 1 90 ? -1.008 -5.007 -6.307 1.00 94.94 90 MET A N 1
ATOM 689 C CA . MET A 1 90 ? -0.574 -3.817 -7.023 1.00 94.94 90 MET A CA 1
ATOM 690 C C . MET A 1 90 ? -0.681 -4.079 -8.523 1.00 94.94 90 MET A C 1
ATOM 692 O O . MET A 1 90 ? -0.166 -5.083 -9.024 1.00 94.94 90 MET A O 1
ATOM 696 N N . GLU A 1 91 ? -1.347 -3.188 -9.242 1.00 92.94 91 GLU A N 1
ATOM 697 C CA . GLU A 1 91 ? -1.524 -3.284 -10.690 1.00 92.94 91 GLU A CA 1
ATOM 698 C C . GLU A 1 91 ? -1.045 -1.994 -11.342 1.00 92.94 91 GLU A C 1
ATOM 700 O O . GLU A 1 91 ? -1.388 -0.908 -10.889 1.00 92.94 91 GLU A O 1
ATOM 705 N N . THR A 1 92 ? -0.286 -2.086 -12.424 1.00 90.50 92 THR A N 1
ATOM 706 C CA . THR A 1 92 ? 0.086 -0.936 -13.240 1.00 90.50 92 THR A CA 1
ATOM 707 C C . THR A 1 92 ? -0.956 -0.727 -14.325 1.00 90.50 92 THR A C 1
ATOM 709 O O . THR A 1 92 ? -1.284 -1.644 -15.080 1.00 90.50 92 THR A O 1
ATOM 712 N N . ALA A 1 93 ? -1.480 0.490 -14.429 1.00 86.56 93 ALA A N 1
ATOM 713 C CA . ALA A 1 93 ? -2.420 0.845 -15.480 1.00 86.56 93 ALA A CA 1
ATOM 714 C C . ALA A 1 93 ? -1.757 0.905 -16.846 1.00 86.56 93 ALA A C 1
ATOM 716 O O . ALA A 1 93 ? -0.625 1.365 -16.986 1.00 86.56 93 ALA A O 1
ATOM 717 N N . GLY A 1 94 ? -2.503 0.530 -17.874 1.00 80.69 94 GLY A N 1
ATOM 718 C CA . GLY A 1 94 ? -2.153 0.829 -19.245 1.00 80.69 94 GLY A CA 1
ATOM 719 C C . GLY A 1 94 ? -2.127 2.338 -19.542 1.00 80.69 94 GLY A C 1
ATOM 720 O O . GLY A 1 94 ? -2.591 3.184 -18.771 1.00 80.69 94 GLY A O 1
ATOM 721 N N . TRP A 1 95 ? -1.541 2.704 -20.681 1.00 75.50 95 TRP A N 1
ATOM 722 C CA . TRP A 1 95 ? -1.380 4.105 -21.068 1.00 75.50 95 TRP A CA 1
ATOM 723 C C . TRP A 1 95 ? -2.726 4.789 -21.315 1.00 75.50 95 TRP A C 1
ATOM 725 O O . TRP A 1 95 ? -3.485 4.382 -22.193 1.00 75.50 95 TRP A O 1
ATOM 735 N N . GLY A 1 96 ? -2.973 5.887 -20.595 1.00 68.50 96 GLY A N 1
ATOM 736 C CA . GLY A 1 96 ? -4.191 6.684 -20.751 1.00 68.50 96 GLY A CA 1
ATOM 737 C C . GLY A 1 96 ? -5.422 6.085 -20.071 1.00 68.50 96 GLY A C 1
ATOM 738 O O . GLY A 1 96 ? -6.535 6.427 -20.467 1.00 68.50 96 GLY A O 1
ATOM 739 N N . ASP A 1 97 ? -5.234 5.212 -19.075 1.00 73.56 97 ASP A N 1
ATOM 740 C CA . ASP A 1 97 ? -6.332 4.666 -18.278 1.00 73.56 97 ASP A CA 1
ATOM 741 C C . ASP A 1 97 ? -7.142 5.796 -17.609 1.00 73.56 97 ASP A C 1
ATOM 743 O O . ASP A 1 97 ? -6.594 6.566 -16.808 1.00 73.56 97 ASP A O 1
ATOM 747 N N . PRO A 1 98 ? -8.445 5.922 -17.924 1.00 70.06 98 PRO A N 1
ATOM 748 C CA . PRO A 1 98 ? -9.267 7.016 -17.431 1.00 70.06 98 PRO A CA 1
ATOM 749 C C . PRO A 1 98 ? -9.477 6.986 -15.915 1.00 70.06 98 PRO A C 1
ATOM 751 O O . PRO A 1 98 ? -9.740 8.036 -15.337 1.00 70.06 98 PRO A O 1
ATOM 754 N N . ARG A 1 99 ? -9.310 5.832 -15.256 1.00 73.19 99 ARG A N 1
ATOM 755 C CA . ARG A 1 99 ? -9.464 5.689 -13.795 1.00 73.19 99 ARG A CA 1
ATOM 756 C C . ARG A 1 99 ? -8.395 6.445 -13.013 1.00 73.19 99 ARG A C 1
ATOM 758 O O . ARG A 1 99 ? -8.553 6.709 -11.827 1.00 73.19 99 ARG A O 1
ATOM 765 N N . LEU A 1 100 ? -7.296 6.793 -13.678 1.00 72.81 100 LEU A N 1
ATOM 766 C CA . LEU A 1 100 ? -6.208 7.575 -13.101 1.00 72.81 100 LEU A CA 1
ATOM 767 C C . LEU A 1 100 ? -6.254 9.054 -13.509 1.00 72.81 100 LEU A C 1
ATOM 769 O O . LEU A 1 100 ? -5.403 9.839 -13.085 1.00 72.81 100 LEU A O 1
ATOM 773 N N . LEU A 1 101 ? -7.226 9.456 -14.337 1.00 64.75 101 LEU A N 1
ATOM 774 C CA . LEU A 1 101 ? -7.426 10.851 -14.713 1.00 64.75 101 LEU A CA 1
ATOM 775 C C . LEU A 1 101 ? -8.155 11.572 -13.573 1.00 64.75 101 LEU A C 1
ATOM 777 O O . LEU A 1 101 ? -9.359 11.426 -13.405 1.00 64.75 101 LEU A O 1
ATOM 781 N N . GLY A 1 102 ? -7.414 12.366 -12.799 1.00 55.72 102 GLY A N 1
ATOM 782 C CA . GLY A 1 102 ? -7.964 13.161 -11.694 1.00 55.72 102 GLY A CA 1
ATOM 783 C C . GLY A 1 102 ? -7.795 12.555 -10.297 1.00 55.72 102 GLY A C 1
ATOM 784 O O . GLY A 1 102 ? -8.277 13.152 -9.343 1.00 55.72 102 GLY A O 1
ATOM 785 N N . SER A 1 103 ? -7.097 11.423 -10.155 1.00 57.94 103 SER A N 1
ATOM 786 C CA . SER A 1 103 ? -6.703 10.860 -8.854 1.00 57.94 103 SER A CA 1
ATOM 787 C C . SER A 1 103 ? -5.220 11.112 -8.548 1.00 57.94 103 SER A C 1
ATOM 789 O O . SER A 1 103 ? -4.463 11.552 -9.418 1.00 57.94 103 SER A O 1
ATOM 791 N N . ASP A 1 104 ? -4.760 10.750 -7.344 1.00 65.06 104 ASP A N 1
ATOM 792 C CA . ASP A 1 104 ? -3.332 10.741 -6.961 1.00 65.06 104 ASP A CA 1
ATOM 793 C C . ASP A 1 104 ? -2.538 9.625 -7.670 1.00 65.06 104 ASP A C 1
ATOM 795 O O . ASP A 1 104 ? -1.673 8.974 -7.081 1.00 65.06 104 ASP A O 1
ATOM 799 N N . ARG A 1 105 ? -2.881 9.325 -8.928 1.00 77.88 105 ARG A N 1
ATOM 800 C CA . ARG A 1 105 ? -2.350 8.216 -9.734 1.00 77.88 105 ARG A CA 1
ATOM 801 C C . ARG A 1 105 ? -2.523 6.846 -9.085 1.00 77.88 105 ARG A C 1
ATOM 803 O O . ARG A 1 105 ? -1.776 5.920 -9.394 1.00 77.88 105 ARG A O 1
ATOM 810 N N . THR A 1 106 ? -3.511 6.712 -8.210 1.00 85.88 106 THR A N 1
ATOM 811 C CA . THR A 1 106 ? -3.927 5.439 -7.627 1.00 85.88 106 THR A CA 1
ATOM 812 C C . THR A 1 106 ? -5.439 5.320 -7.683 1.00 85.88 106 THR A C 1
ATOM 814 O O . THR A 1 106 ? -6.149 6.326 -7.637 1.00 85.88 106 THR A O 1
ATOM 817 N N . HIS A 1 107 ? -5.932 4.099 -7.838 1.00 83.88 107 HIS A N 1
ATOM 818 C CA . HIS A 1 107 ? -7.359 3.818 -7.899 1.00 83.88 107 HIS A CA 1
ATOM 819 C C . HIS A 1 107 ? -7.636 2.438 -7.302 1.00 83.88 107 HIS A C 1
ATOM 821 O O . HIS A 1 107 ? -6.926 1.496 -7.652 1.00 83.88 107 HIS A O 1
ATOM 827 N N . PRO A 1 108 ? -8.647 2.273 -6.437 1.00 84.88 108 PRO A N 1
ATOM 828 C CA . PRO A 1 108 ? -8.972 0.964 -5.882 1.00 84.88 108 PRO A CA 1
ATOM 829 C C . PRO A 1 108 ? -9.389 -0.012 -6.991 1.00 84.88 108 PRO A C 1
ATOM 831 O O . PRO A 1 108 ? -9.911 0.386 -8.035 1.00 84.88 108 PRO A O 1
ATOM 834 N N . THR A 1 109 ? -9.186 -1.306 -6.769 1.00 83.69 109 THR A N 1
ATOM 835 C CA . THR A 1 109 ? -9.712 -2.384 -7.622 1.00 83.69 109 THR A CA 1
ATOM 836 C C . THR A 1 109 ? -10.337 -3.473 -6.753 1.00 83.69 109 THR A C 1
ATOM 838 O O . THR A 1 109 ? -10.263 -3.426 -5.526 1.00 83.69 109 THR A O 1
ATOM 841 N N . SER A 1 110 ? -10.955 -4.486 -7.363 1.00 79.56 110 SER A N 1
ATOM 842 C CA . SER A 1 110 ? -11.505 -5.639 -6.630 1.00 79.56 110 SER A CA 1
ATOM 843 C C . SER A 1 110 ? -10.439 -6.483 -5.922 1.00 79.56 110 SER A C 1
ATOM 845 O O . SER A 1 110 ? -10.769 -7.339 -5.104 1.00 79.56 110 SER A O 1
ATOM 847 N N . HIS A 1 111 ? -9.162 -6.293 -6.259 1.00 83.75 111 HIS A N 1
ATOM 848 C CA . HIS A 1 111 ? -8.064 -7.122 -5.769 1.00 83.75 111 HIS A CA 1
ATOM 849 C C . HIS A 1 111 ? -6.973 -6.326 -5.058 1.00 83.75 111 HIS A C 1
ATOM 851 O O . HIS A 1 111 ? -5.993 -6.928 -4.643 1.00 83.75 111 HIS A O 1
ATOM 857 N N . GLY A 1 112 ? -7.117 -5.010 -4.923 1.00 90.56 112 GLY A N 1
ATOM 858 C CA . GLY A 1 112 ? -6.114 -4.133 -4.336 1.00 90.56 112 GLY A CA 1
ATOM 859 C C . GLY A 1 112 ? -6.226 -2.745 -4.939 1.00 90.56 112 GLY A C 1
ATOM 860 O O . GLY A 1 112 ? -7.251 -2.081 -4.781 1.00 90.56 112 GLY A O 1
ATOM 861 N N . PHE A 1 113 ? -5.187 -2.306 -5.643 1.00 91.62 113 PHE A N 1
ATOM 862 C CA . PHE A 1 113 ? -5.195 -1.002 -6.289 1.00 91.62 113 PHE A CA 1
ATOM 863 C C . PHE A 1 113 ? -4.370 -0.963 -7.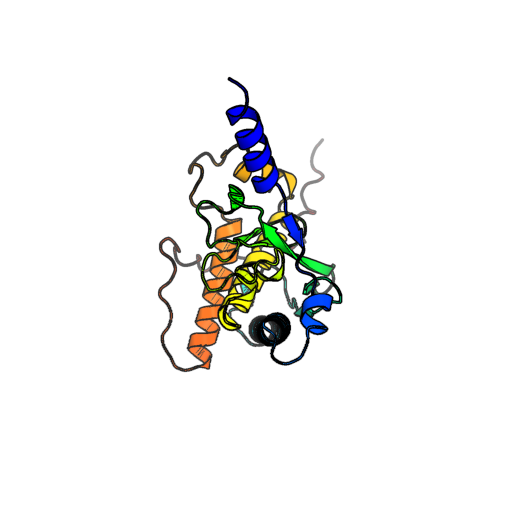572 1.00 91.62 113 PHE A C 1
ATOM 865 O O . PHE A 1 113 ? -3.347 -1.626 -7.741 1.00 91.62 113 PHE A O 1
ATOM 872 N N . LEU A 1 114 ? -4.839 -0.106 -8.464 1.00 90.62 114 LEU A N 1
ATOM 873 C CA . LEU A 1 114 ? -4.191 0.308 -9.683 1.00 90.62 114 LEU A CA 1
ATOM 874 C C . LEU A 1 114 ? -3.306 1.518 -9.392 1.00 90.62 114 LEU A C 1
ATOM 876 O O . LEU A 1 114 ? -3.722 2.434 -8.683 1.00 90.62 114 LEU A O 1
ATOM 880 N N . THR A 1 115 ? -2.118 1.561 -9.976 1.00 91.81 115 THR A N 1
ATOM 881 C CA . THR A 1 115 ? -1.207 2.699 -9.947 1.00 91.81 115 THR A CA 1
ATOM 882 C C . THR A 1 115 ? -0.847 3.138 -11.361 1.00 91.81 115 THR A C 1
ATOM 884 O O . THR A 1 115 ? -0.842 2.346 -12.307 1.00 91.81 115 THR A O 1
ATOM 887 N N . GLY A 1 116 ? -0.591 4.433 -11.522 1.00 89.62 116 GLY A N 1
ATOM 888 C CA . GLY A 1 116 ? -0.133 4.996 -12.786 1.00 89.62 116 GLY A CA 1
ATOM 889 C C . GLY A 1 116 ? 1.258 4.529 -13.171 1.00 89.62 116 GLY A C 1
ATOM 890 O O . GLY A 1 116 ? 1.957 3.883 -12.400 1.00 89.62 116 GLY A O 1
ATOM 891 N N . ARG A 1 117 ? 1.668 4.907 -14.378 1.00 87.75 117 ARG A N 1
ATOM 892 C CA . ARG A 1 117 ? 3.030 4.694 -14.865 1.00 87.75 117 ARG A CA 1
ATOM 893 C C . ARG A 1 117 ? 3.879 5.935 -14.629 1.00 87.75 117 ARG A C 1
ATOM 895 O O . ARG A 1 117 ? 3.404 7.057 -14.848 1.00 87.75 117 ARG A O 1
ATOM 902 N N . VAL A 1 118 ? 5.129 5.754 -14.210 1.00 87.75 118 VAL A N 1
ATOM 903 C CA . VAL A 1 118 ? 6.134 6.816 -14.333 1.00 87.75 118 VAL A CA 1
ATOM 904 C C . VAL A 1 118 ? 6.457 7.051 -15.806 1.00 87.75 118 VAL A C 1
ATOM 906 O O . VAL A 1 118 ? 6.311 6.176 -16.656 1.00 87.75 118 VAL A O 1
ATOM 909 N N . THR A 1 119 ? 6.863 8.275 -16.132 1.00 81.38 119 THR A N 1
ATOM 910 C CA . THR A 1 119 ? 7.174 8.682 -17.506 1.00 81.38 119 THR A CA 1
ATOM 911 C C . THR A 1 119 ? 8.478 9.455 -17.533 1.00 81.38 119 THR A C 1
ATOM 913 O O . THR A 1 119 ? 8.706 10.276 -16.649 1.00 81.38 119 THR A O 1
ATOM 916 N N . GLY A 1 120 ? 9.269 9.304 -18.594 1.00 80.25 120 GLY A N 1
ATOM 917 C CA . GLY A 1 120 ? 10.480 10.100 -18.796 1.00 80.25 120 GLY A CA 1
ATOM 918 C C . GLY A 1 120 ? 11.740 9.376 -18.334 1.00 80.25 120 GLY A C 1
ATOM 919 O O . GLY A 1 120 ? 11.867 8.179 -18.559 1.00 80.25 120 GLY A O 1
ATOM 920 N N . ALA A 1 121 ? 12.687 10.117 -17.755 1.00 75.81 121 ALA A N 1
ATOM 921 C CA . ALA A 1 121 ? 14.017 9.604 -17.415 1.00 75.81 121 ALA A CA 1
ATOM 922 C C . ALA A 1 121 ? 14.002 8.503 -16.340 1.00 75.81 121 ALA A C 1
ATOM 924 O O . ALA A 1 121 ? 14.920 7.690 -16.309 1.00 75.81 121 ALA A O 1
ATOM 925 N N . ASP A 1 122 ? 12.951 8.468 -15.521 1.00 76.31 122 ASP A N 1
ATOM 926 C CA . ASP A 1 122 ? 12.795 7.517 -14.416 1.00 76.31 122 ASP A CA 1
ATOM 927 C C . ASP A 1 122 ? 12.053 6.233 -14.840 1.00 76.31 122 ASP A C 1
ATOM 929 O O . ASP A 1 122 ? 11.908 5.308 -14.048 1.00 76.31 122 ASP A O 1
ATOM 933 N N . SER A 1 123 ? 11.585 6.155 -16.095 1.00 82.44 123 SER A N 1
ATOM 934 C CA . SER A 1 123 ? 10.987 4.935 -16.647 1.00 82.44 123 SER A CA 1
ATOM 935 C C . SER A 1 123 ? 12.074 3.912 -16.976 1.00 82.44 123 SER A C 1
ATOM 937 O O . SER A 1 123 ? 13.060 4.197 -17.657 1.00 82.44 123 SER A O 1
ATOM 939 N N . THR A 1 124 ? 11.861 2.697 -16.496 1.00 80.19 124 THR A N 1
ATOM 940 C CA . THR A 1 124 ? 12.666 1.502 -16.751 1.00 80.19 124 THR A CA 1
ATOM 941 C C . THR A 1 124 ? 12.340 0.867 -18.106 1.00 80.19 124 THR A C 1
ATOM 943 O O . THR A 1 124 ? 13.157 0.120 -18.648 1.00 80.19 124 THR A O 1
ATOM 946 N N . GLY A 1 125 ? 11.164 1.174 -18.670 1.00 77.38 125 GLY A N 1
ATOM 947 C CA . GLY A 1 125 ? 10.636 0.544 -19.880 1.00 77.38 125 GLY A CA 1
ATOM 948 C C . GLY A 1 125 ? 10.048 -0.851 -19.644 1.00 77.38 125 GLY A C 1
ATOM 949 O O . GLY A 1 125 ? 9.650 -1.501 -20.611 1.00 77.38 125 GLY A O 1
ATOM 950 N N . ASP A 1 126 ? 10.005 -1.302 -18.389 1.00 81.38 126 ASP A N 1
ATOM 951 C CA . ASP A 1 126 ? 9.283 -2.488 -17.942 1.00 81.38 126 ASP A CA 1
ATOM 952 C C . ASP A 1 126 ? 7.951 -2.058 -17.319 1.00 81.38 126 ASP A C 1
ATOM 954 O O . ASP A 1 126 ? 7.896 -1.236 -16.403 1.00 81.38 126 ASP A O 1
ATOM 958 N N . ASP A 1 127 ? 6.867 -2.624 -17.838 1.00 78.94 127 ASP A N 1
ATOM 959 C CA . ASP A 1 127 ? 5.499 -2.254 -17.494 1.00 78.94 127 ASP A CA 1
ATOM 960 C C . ASP A 1 127 ? 5.178 -2.397 -15.997 1.00 78.94 127 ASP A C 1
ATOM 962 O O . ASP A 1 127 ? 4.403 -1.602 -15.460 1.00 78.94 127 ASP A O 1
ATOM 966 N N . SER A 1 128 ? 5.786 -3.362 -15.307 1.00 82.69 128 SER A N 1
ATOM 967 C CA . SER A 1 128 ? 5.570 -3.592 -13.877 1.00 82.69 128 SER A CA 1
ATOM 968 C C . SER A 1 128 ? 6.487 -2.723 -13.017 1.00 82.69 128 SER A C 1
ATOM 970 O O . SER A 1 128 ? 6.040 -2.184 -12.005 1.00 82.69 128 SER A O 1
ATOM 972 N N . LEU A 1 129 ? 7.752 -2.540 -13.411 1.00 88.56 129 LEU A N 1
ATOM 973 C CA . LEU A 1 129 ? 8.696 -1.685 -12.672 1.00 88.56 129 LEU A CA 1
ATOM 974 C C . LEU A 1 129 ? 8.409 -0.185 -12.843 1.00 88.56 129 LEU A C 1
ATOM 976 O O . LEU A 1 129 ? 8.817 0.623 -12.010 1.00 88.56 129 LEU A O 1
ATOM 980 N N . ASP A 1 130 ? 7.661 0.190 -13.879 1.00 89.81 130 ASP A N 1
ATOM 981 C CA . ASP A 1 130 ? 7.203 1.563 -14.097 1.00 89.81 130 ASP A CA 1
ATOM 982 C C . ASP A 1 130 ? 5.962 1.934 -13.270 1.00 89.81 130 ASP A C 1
ATOM 984 O O . ASP A 1 130 ? 5.452 3.050 -13.390 1.00 89.81 130 ASP A O 1
ATOM 988 N N . ALA A 1 131 ? 5.473 1.036 -12.411 1.00 91.81 131 ALA A N 1
ATOM 989 C CA . ALA A 1 131 ? 4.435 1.327 -11.430 1.00 91.81 131 ALA A CA 1
ATOM 990 C C . ALA A 1 131 ? 4.825 2.534 -10.560 1.00 91.81 131 ALA A C 1
ATOM 992 O O . ALA A 1 131 ? 5.751 2.449 -9.761 1.00 91.81 131 ALA A O 1
ATOM 993 N N . ALA A 1 132 ? 4.091 3.645 -10.646 1.00 91.75 132 ALA A N 1
ATOM 994 C CA . ALA A 1 132 ? 4.390 4.879 -9.913 1.00 91.75 132 ALA A CA 1
ATOM 995 C C . ALA A 1 132 ? 4.446 4.677 -8.396 1.00 91.75 132 ALA A C 1
ATOM 997 O O . ALA A 1 132 ? 5.227 5.342 -7.724 1.00 91.75 132 ALA A O 1
ATOM 998 N N . PHE A 1 133 ? 3.669 3.728 -7.873 1.00 94.00 133 PHE A N 1
ATOM 999 C CA . PHE A 1 133 ? 3.756 3.293 -6.484 1.00 94.00 133 PHE A CA 1
ATOM 1000 C C . PHE A 1 133 ? 5.164 2.817 -6.085 1.00 94.00 133 PHE A C 1
ATOM 1002 O O . PHE A 1 133 ? 5.616 3.158 -5.002 1.00 94.00 133 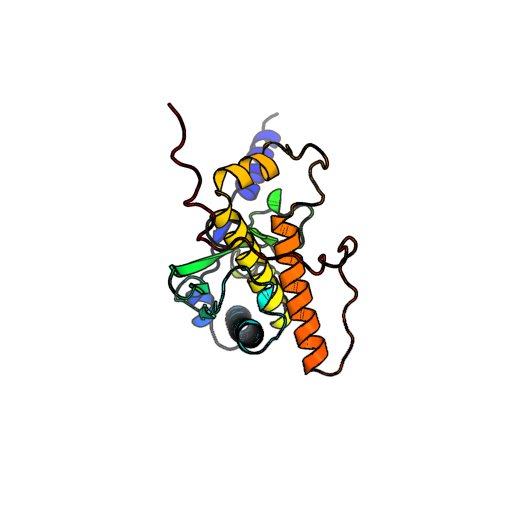PHE A O 1
ATOM 1009 N N . LEU A 1 134 ? 5.881 2.092 -6.954 1.00 94.62 134 LEU A N 1
ATOM 1010 C CA . LEU A 1 134 ? 7.230 1.576 -6.673 1.00 94.62 134 LEU A CA 1
ATOM 1011 C C . LEU A 1 134 ? 8.312 2.663 -6.619 1.00 94.62 134 LEU A C 1
ATOM 1013 O O . LEU A 1 134 ? 9.400 2.409 -6.117 1.00 94.62 134 LEU A O 1
ATOM 1017 N N . HIS A 1 135 ? 8.021 3.859 -7.135 1.00 93.50 135 HIS A N 1
ATOM 1018 C CA . HIS A 1 135 ? 8.935 5.010 -7.139 1.00 93.50 135 HIS A CA 1
ATOM 1019 C C . HIS A 1 135 ? 8.668 5.980 -5.979 1.00 93.50 135 HIS A C 1
ATOM 1021 O O . HIS A 1 135 ? 9.267 7.050 -5.919 1.00 93.50 135 HIS A O 1
ATOM 1027 N N . MET A 1 136 ? 7.733 5.646 -5.086 1.00 93.56 136 MET A N 1
ATOM 1028 C CA . MET A 1 136 ? 7.453 6.427 -3.883 1.00 93.56 136 MET A CA 1
ATOM 1029 C C . MET A 1 136 ? 8.477 6.126 -2.784 1.00 93.56 136 MET A C 1
ATOM 1031 O O . MET A 1 136 ? 9.039 5.037 -2.718 1.00 93.56 136 MET A O 1
ATOM 1035 N N . GLU A 1 137 ? 8.667 7.075 -1.873 1.00 95.12 137 GLU A N 1
ATOM 1036 C CA . GLU A 1 137 ? 9.370 6.819 -0.614 1.00 95.12 137 GLU A CA 1
ATOM 1037 C C . GLU A 1 137 ? 8.515 5.918 0.297 1.00 95.12 137 GLU A C 1
ATOM 1039 O O . GLU A 1 137 ? 7.277 5.946 0.227 1.00 95.12 137 GLU A O 1
ATOM 1044 N N . SER A 1 138 ? 9.145 5.164 1.202 1.00 96.81 138 SER A N 1
ATOM 1045 C CA . SER A 1 138 ? 8.468 4.209 2.097 1.00 96.81 138 SER A CA 1
ATOM 1046 C C . SER A 1 138 ? 7.304 4.812 2.897 1.00 96.81 138 SER A C 1
ATOM 1048 O O . SER A 1 138 ? 6.266 4.170 3.078 1.00 96.81 138 SER A O 1
ATOM 1050 N N . VAL A 1 139 ? 7.413 6.074 3.323 1.00 96.81 139 VAL A N 1
ATOM 1051 C CA . VAL A 1 139 ? 6.326 6.801 4.003 1.00 96.81 139 VAL A CA 1
ATOM 1052 C C . VAL A 1 139 ? 5.102 6.968 3.099 1.00 96.81 139 VAL A C 1
ATOM 1054 O O . VAL A 1 139 ? 3.977 6.717 3.533 1.00 96.81 139 VAL A O 1
ATOM 1057 N N . ASP A 1 140 ? 5.294 7.376 1.847 1.00 95.81 140 ASP A N 1
ATOM 1058 C CA . ASP A 1 140 ? 4.193 7.600 0.905 1.00 95.81 140 ASP A CA 1
ATOM 1059 C C . ASP A 1 140 ? 3.589 6.280 0.413 1.00 95.81 140 ASP A C 1
ATOM 1061 O O . ASP A 1 140 ? 2.366 6.183 0.244 1.00 95.81 140 ASP A O 1
ATOM 1065 N N . MET A 1 141 ? 4.415 5.239 0.277 1.00 97.06 141 MET A N 1
ATOM 1066 C CA . MET A 1 141 ? 3.951 3.870 0.051 1.00 97.06 141 MET A CA 1
ATOM 1067 C C . MET A 1 141 ? 3.057 3.393 1.198 1.00 97.06 141 MET A C 1
ATOM 1069 O O . MET A 1 141 ? 1.964 2.887 0.945 1.00 97.06 141 MET A O 1
ATOM 1073 N N . ALA A 1 142 ? 3.475 3.585 2.453 1.00 97.75 142 ALA A N 1
ATOM 1074 C CA . ALA A 1 142 ? 2.705 3.182 3.629 1.00 97.75 142 ALA A CA 1
ATOM 1075 C C . ALA A 1 142 ? 1.365 3.927 3.709 1.00 97.75 142 ALA A C 1
ATOM 1077 O O . ALA A 1 142 ? 0.318 3.309 3.917 1.00 97.75 142 ALA A O 1
ATOM 1078 N N . ALA A 1 143 ? 1.381 5.245 3.481 1.00 96.50 143 ALA A N 1
ATOM 1079 C CA . ALA A 1 143 ? 0.176 6.072 3.455 1.00 96.50 143 ALA A CA 1
ATOM 1080 C C . ALA A 1 143 ? -0.802 5.599 2.366 1.00 96.50 143 ALA A C 1
ATOM 1082 O O . ALA A 1 143 ? -1.993 5.410 2.627 1.00 96.50 143 ALA A O 1
ATOM 1083 N N . THR A 1 144 ? -0.286 5.341 1.161 1.00 95.06 144 THR A N 1
ATOM 1084 C CA . THR A 1 144 ? -1.073 4.843 0.028 1.00 95.06 144 THR A CA 1
ATOM 1085 C C . THR A 1 144 ? -1.629 3.449 0.302 1.00 95.06 144 THR A C 1
ATOM 1087 O O . THR A 1 144 ? -2.815 3.219 0.073 1.00 95.06 144 THR A O 1
ATOM 1090 N N . LEU A 1 145 ? -0.823 2.532 0.844 1.00 96.12 145 LEU A N 1
ATOM 1091 C CA . LEU A 1 145 ? -1.252 1.177 1.191 1.00 96.12 145 LEU A CA 1
ATOM 1092 C C . LEU A 1 145 ? -2.395 1.203 2.213 1.00 96.12 145 LEU A C 1
ATOM 1094 O O . LEU A 1 145 ? -3.417 0.543 2.014 1.00 96.12 145 LEU A O 1
ATOM 1098 N N . LEU A 1 146 ? -2.257 2.003 3.274 1.00 96.50 146 LEU A N 1
ATOM 1099 C CA . LEU A 1 146 ? -3.292 2.186 4.292 1.00 96.50 146 LEU A CA 1
ATOM 1100 C C . LEU A 1 146 ? -4.576 2.774 3.694 1.00 96.50 146 LEU A C 1
ATOM 1102 O O . LEU A 1 146 ? -5.659 2.236 3.933 1.00 96.50 146 LEU A O 1
ATOM 1106 N N . ARG A 1 147 ? -4.464 3.833 2.883 1.00 94.38 147 ARG A N 1
ATOM 1107 C CA . ARG A 1 147 ? -5.603 4.476 2.213 1.00 94.38 147 ARG A CA 1
ATOM 1108 C C . ARG A 1 147 ? -6.345 3.512 1.296 1.00 94.38 147 ARG A C 1
ATOM 1110 O O . ARG A 1 147 ? -7.558 3.365 1.426 1.00 94.38 147 ARG A O 1
ATOM 1117 N N . GLN A 1 148 ? -5.636 2.856 0.380 1.00 93.00 148 GLN A N 1
ATOM 1118 C CA . GLN A 1 148 ? -6.253 1.977 -0.615 1.00 93.00 148 GLN A CA 1
ATOM 1119 C C . GLN A 1 148 ? -6.886 0.746 0.040 1.00 93.00 148 GLN A C 1
ATOM 1121 O O . GLN A 1 148 ? -8.007 0.378 -0.304 1.00 93.00 148 GLN A O 1
ATOM 1126 N N . THR A 1 149 ? -6.235 0.171 1.054 1.00 94.56 149 THR A N 1
ATOM 1127 C CA . THR A 1 149 ? -6.801 -0.960 1.805 1.00 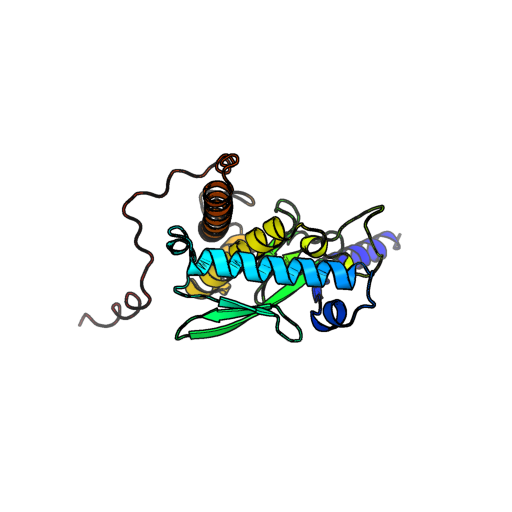94.56 149 THR A CA 1
ATOM 1128 C C . THR A 1 149 ? -8.045 -0.545 2.596 1.00 94.56 149 THR A C 1
ATOM 1130 O O . THR A 1 149 ? -9.027 -1.284 2.637 1.00 94.56 149 THR A O 1
ATOM 1133 N N . ALA A 1 150 ? -8.052 0.650 3.198 1.00 93.06 150 ALA A N 1
ATOM 1134 C CA . ALA A 1 150 ? -9.231 1.173 3.887 1.00 93.06 150 ALA A CA 1
ATOM 1135 C C . ALA A 1 150 ? -10.407 1.402 2.922 1.00 93.06 150 ALA A C 1
ATOM 1137 O O . ALA A 1 150 ? -11.539 1.032 3.233 1.00 93.06 150 ALA A O 1
ATOM 1138 N N . ILE A 1 151 ? -10.134 1.953 1.735 1.00 89.25 151 ILE A N 1
ATOM 1139 C CA . ILE A 1 151 ? -11.126 2.120 0.666 1.00 89.25 151 ILE A CA 1
ATOM 1140 C C . ILE A 1 151 ? -11.689 0.761 0.248 1.00 89.25 151 ILE A C 1
ATOM 1142 O O . ILE A 1 151 ? -12.903 0.581 0.261 1.00 89.25 151 ILE A O 1
ATOM 1146 N N . GLN A 1 152 ? -10.830 -0.210 -0.068 1.00 89.25 152 GLN A N 1
ATOM 1147 C CA . GLN A 1 152 ? -11.251 -1.551 -0.481 1.00 89.25 152 GLN A CA 1
ATOM 1148 C C . GLN A 1 152 ? -12.155 -2.202 0.570 1.00 89.25 152 GLN A C 1
ATOM 1150 O O . GLN A 1 152 ? -13.204 -2.760 0.242 1.00 89.25 152 GLN A O 1
ATOM 1155 N N . ARG A 1 153 ? -11.799 -2.059 1.847 1.00 87.94 153 ARG A N 1
ATOM 1156 C CA . ARG A 1 153 ? -12.577 -2.608 2.952 1.00 87.94 153 ARG A CA 1
ATOM 1157 C C . ARG A 1 153 ? -13.964 -1.978 3.076 1.00 87.94 153 ARG A C 1
ATOM 1159 O O . ARG A 1 153 ? -14.955 -2.674 3.291 1.00 87.94 153 ARG A O 1
ATOM 1166 N N . GLU A 1 154 ? -14.053 -0.664 2.912 1.00 86.19 154 GLU A N 1
ATOM 1167 C CA . GLU A 1 154 ? -15.329 0.056 2.889 1.00 86.19 154 GLU A CA 1
ATOM 1168 C C . GLU A 1 154 ? -16.197 -0.336 1.686 1.00 86.19 154 GLU A C 1
ATOM 1170 O O . GLU A 1 154 ? -17.413 -0.469 1.834 1.00 86.19 154 GLU A O 1
ATOM 1175 N N . ILE A 1 155 ? -15.591 -0.561 0.514 1.00 84.50 155 ILE A N 1
ATOM 1176 C CA . ILE A 1 155 ? -16.288 -1.058 -0.683 1.00 84.50 155 ILE A CA 1
ATOM 1177 C C . ILE A 1 155 ? -16.906 -2.433 -0.399 1.00 84.50 155 ILE A C 1
ATOM 1179 O O . ILE A 1 155 ? -18.097 -2.636 -0.640 1.00 84.50 155 ILE A O 1
ATOM 1183 N N . GLN A 1 156 ? -16.128 -3.359 0.166 1.00 83.06 156 GLN A N 1
ATOM 1184 C CA . GLN A 1 156 ? -16.602 -4.700 0.523 1.00 83.06 156 GLN A CA 1
ATOM 1185 C C . GLN A 1 156 ? -17.743 -4.651 1.546 1.00 83.06 156 GLN A C 1
ATOM 1187 O O . GLN A 1 156 ? -18.765 -5.312 1.364 1.00 83.06 156 GLN A O 1
ATOM 1192 N N . ALA A 1 157 ? -17.607 -3.833 2.595 1.00 82.12 157 ALA A N 1
ATOM 1193 C CA . ALA A 1 157 ? -18.612 -3.710 3.652 1.00 82.12 157 ALA A CA 1
ATOM 1194 C C . ALA A 1 157 ? -19.953 -3.139 3.155 1.00 82.12 157 ALA A C 1
ATOM 1196 O O . ALA A 1 157 ? -20.998 -3.401 3.752 1.00 82.12 157 ALA A O 1
ATOM 1197 N N . ARG A 1 158 ? -19.933 -2.349 2.075 1.00 75.62 158 ARG A N 1
ATOM 1198 C CA . ARG A 1 158 ? -21.115 -1.680 1.504 1.00 75.62 158 ARG A CA 1
ATOM 1199 C C . ARG A 1 158 ? -21.719 -2.410 0.306 1.00 75.62 158 ARG A C 1
ATOM 1201 O O . ARG A 1 158 ? -22.799 -2.026 -0.128 1.00 75.62 158 ARG A O 1
ATOM 1208 N N . GLY A 1 159 ? -21.055 -3.450 -0.196 1.00 73.12 159 GLY A N 1
ATOM 1209 C CA . GLY A 1 159 ? -21.428 -4.155 -1.417 1.00 73.12 159 GLY A CA 1
ATOM 1210 C C . GLY A 1 159 ? -20.732 -3.567 -2.645 1.00 73.12 159 GLY A C 1
ATOM 1211 O O . GLY A 1 159 ? -21.053 -2.470 -3.100 1.00 73.12 159 GLY A O 1
ATOM 1212 N N . GLU A 1 160 ? -19.801 -4.334 -3.220 1.00 69.94 160 GLU A N 1
ATOM 1213 C CA . GLU A 1 160 ? -18.927 -3.897 -4.322 1.00 69.94 160 GLU A CA 1
ATOM 1214 C C . GLU A 1 160 ? -19.705 -3.356 -5.532 1.00 69.94 160 GLU A C 1
ATOM 1216 O O . GLU A 1 160 ? -19.345 -2.332 -6.107 1.00 69.94 160 GLU A O 1
ATOM 1221 N N . PHE A 1 161 ? -20.803 -4.021 -5.904 1.00 63.25 161 PHE A N 1
ATOM 1222 C CA . PHE A 1 161 ? -21.63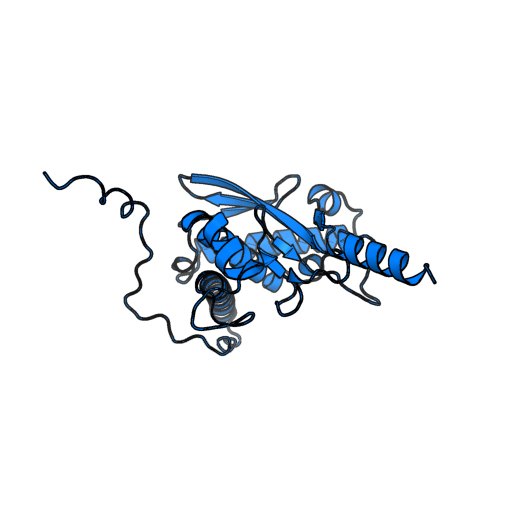5 -3.651 -7.053 1.00 63.25 161 PHE A CA 1
ATOM 1223 C C . PHE A 1 161 ? -22.229 -2.242 -6.926 1.00 63.25 161 PHE A C 1
ATOM 1225 O O . PHE A 1 161 ? -22.220 -1.481 -7.896 1.00 63.25 161 PHE A O 1
ATOM 1232 N N . ASP A 1 162 ? -22.686 -1.878 -5.726 1.00 59.34 162 ASP A N 1
ATOM 1233 C CA . ASP A 1 162 ? -23.279 -0.569 -5.458 1.00 59.34 162 ASP A CA 1
ATOM 1234 C C . ASP A 1 162 ? -22.224 0.538 -5.494 1.00 59.34 162 ASP A C 1
ATOM 1236 O O . ASP A 1 162 ? -22.529 1.656 -5.902 1.00 59.34 162 ASP A O 1
ATOM 1240 N N . PHE A 1 163 ? -20.973 0.244 -5.134 1.00 66.44 163 PHE A N 1
ATOM 1241 C CA . PHE A 1 163 ? -19.880 1.198 -5.296 1.00 66.44 163 PHE A CA 1
ATOM 1242 C C . PHE A 1 163 ? -19.563 1.432 -6.783 1.00 66.44 163 PHE A C 1
ATOM 1244 O O . PHE A 1 163 ? -19.641 2.559 -7.271 1.00 66.44 163 PHE A O 1
ATOM 1251 N N . TRP A 1 164 ? -19.279 0.371 -7.540 1.00 65.06 164 TRP A N 1
ATOM 1252 C CA . TRP A 1 164 ? -18.834 0.510 -8.932 1.00 65.06 164 TRP A CA 1
ATOM 1253 C C . TRP A 1 164 ? -19.892 1.148 -9.845 1.00 65.06 164 TRP A C 1
ATOM 1255 O O . TRP A 1 164 ? -19.567 1.943 -10.724 1.00 65.06 164 TRP A O 1
ATOM 1265 N N . ILE A 1 165 ? -21.176 0.848 -9.635 1.00 61.34 165 ILE A N 1
ATOM 1266 C CA . ILE A 1 165 ? -22.251 1.404 -10.468 1.00 61.34 165 ILE A CA 1
ATOM 1267 C C . ILE A 1 165 ? -22.599 2.840 -10.090 1.00 61.34 165 ILE A C 1
ATOM 1269 O O . ILE A 1 165 ? -22.781 3.669 -10.985 1.00 61.34 165 ILE A O 1
ATOM 1273 N N . ASN A 1 166 ? -22.691 3.151 -8.795 1.00 54.94 166 ASN A N 1
ATOM 1274 C CA . ASN A 1 166 ? -23.092 4.492 -8.374 1.00 54.94 166 ASN A CA 1
ATOM 1275 C C . ASN A 1 166 ? -21.993 5.533 -8.616 1.00 54.94 166 ASN A C 1
ATOM 1277 O O . ASN A 1 166 ? -22.328 6.681 -8.911 1.00 54.94 166 ASN A O 1
ATOM 1281 N N . TYR A 1 167 ? -20.715 5.144 -8.542 1.00 56.81 167 TYR A N 1
ATOM 1282 C CA . TYR A 1 167 ? -19.592 6.081 -8.630 1.00 56.81 167 TYR A CA 1
ATOM 1283 C C . TYR A 1 167 ? -18.905 6.100 -10.000 1.00 56.81 167 TYR A C 1
ATOM 1285 O O . TYR A 1 167 ? -18.839 7.167 -10.605 1.00 56.81 167 TYR A O 1
ATOM 1293 N N . ASP A 1 168 ? -18.460 4.955 -10.529 1.00 55.12 168 ASP A N 1
ATOM 1294 C CA . ASP A 1 168 ? -17.663 4.940 -11.770 1.00 55.12 168 ASP A CA 1
ATOM 1295 C C . ASP A 1 168 ? -18.525 5.042 -13.030 1.00 55.12 168 ASP A C 1
ATOM 1297 O O . ASP A 1 168 ? -18.140 5.678 -14.013 1.00 55.12 168 ASP A O 1
ATOM 1301 N N . LEU A 1 169 ? -19.690 4.388 -13.028 1.00 51.53 169 LEU A N 1
ATOM 1302 C CA . LEU A 1 169 ? -20.435 4.155 -14.266 1.00 51.53 169 LEU A CA 1
ATOM 1303 C C . LEU A 1 169 ? -21.558 5.163 -14.500 1.00 51.53 169 LEU A C 1
ATOM 1305 O O . LEU A 1 169 ? -21.861 5.485 -15.650 1.00 51.53 169 LEU A O 1
ATOM 1309 N N . LEU A 1 170 ? -22.189 5.647 -13.428 1.00 50.84 170 LEU A N 1
ATOM 1310 C CA . LEU A 1 170 ? -23.398 6.459 -13.543 1.00 50.84 170 LEU A CA 1
ATOM 1311 C C . LEU A 1 170 ? -23.293 7.848 -12.886 1.00 50.84 170 LEU A C 1
ATOM 1313 O O . LEU A 1 170 ? -24.155 8.684 -13.155 1.00 50.84 170 LEU A O 1
ATOM 1317 N N . GLY A 1 171 ? -22.262 8.125 -12.072 1.00 52.91 171 GLY A N 1
ATOM 1318 C CA . GLY A 1 171 ? -22.106 9.416 -11.381 1.00 52.91 171 GLY A CA 1
ATOM 1319 C C . GLY A 1 171 ? -23.348 9.811 -10.569 1.00 52.91 171 GLY A C 1
ATOM 1320 O O . GLY A 1 171 ? -23.742 10.974 -10.560 1.00 52.91 171 GLY A O 1
ATOM 1321 N N . LEU A 1 172 ? -24.031 8.826 -9.975 1.00 47.72 172 LEU A N 1
ATOM 1322 C CA . LEU A 1 172 ? -25.407 8.949 -9.475 1.00 47.72 172 LEU A CA 1
ATOM 1323 C C . LEU A 1 172 ? -25.517 9.384 -8.016 1.00 47.72 172 LEU A C 1
ATOM 1325 O O . LEU A 1 172 ? -26.597 9.266 -7.432 1.00 47.72 172 LEU A O 1
ATOM 1329 N N . TRP A 1 173 ? -24.463 9.945 -7.422 1.00 47.22 173 TRP A N 1
ATOM 1330 C CA . TRP A 1 173 ? -24.682 10.678 -6.184 1.00 47.22 173 TRP A CA 1
ATOM 1331 C C . TRP A 1 173 ? -25.415 11.990 -6.516 1.00 47.22 173 TRP A C 1
ATOM 1333 O O . TRP A 1 173 ? -24.864 12.818 -7.240 1.00 47.22 173 TRP A O 1
ATOM 1343 N N . PRO A 1 174 ? -26.641 12.243 -6.011 1.00 40.62 174 PRO A N 1
ATOM 1344 C CA . PRO A 1 174 ? -27.485 13.353 -6.479 1.00 40.62 174 PRO A CA 1
ATOM 1345 C C . PRO A 1 174 ? -26.987 14.761 -6.102 1.00 40.62 174 PRO A C 1
ATOM 1347 O O . PRO A 1 174 ? -27.721 15.731 -6.285 1.00 40.62 174 PRO A O 1
ATOM 1350 N N . GLY A 1 175 ? -25.785 14.869 -5.532 1.00 42.16 175 GLY A N 1
ATOM 1351 C CA . GLY A 1 175 ? -25.165 16.116 -5.088 1.00 42.16 175 GLY A CA 1
ATOM 1352 C C . GLY A 1 175 ? -23.926 16.510 -5.888 1.00 42.16 175 GLY A C 1
ATOM 1353 O O . GLY A 1 175 ? -23.772 17.690 -6.179 1.00 42.16 175 GLY A O 1
ATOM 1354 N N . ASN A 1 176 ? -23.095 15.549 -6.305 1.00 43.12 176 ASN A N 1
ATOM 1355 C CA . ASN A 1 176 ? -21.759 15.827 -6.824 1.00 43.12 176 ASN A CA 1
ATOM 1356 C C . ASN A 1 176 ? -21.489 14.946 -8.052 1.00 43.12 176 ASN A C 1
ATOM 1358 O O . ASN A 1 176 ? -21.673 13.731 -8.009 1.00 43.12 176 ASN A O 1
ATOM 1362 N N . GLY A 1 177 ? -21.115 15.574 -9.171 1.00 40.28 177 GLY A N 1
ATOM 1363 C CA . GLY A 1 177 ? -20.785 14.876 -10.417 1.00 40.28 177 GLY A CA 1
ATOM 1364 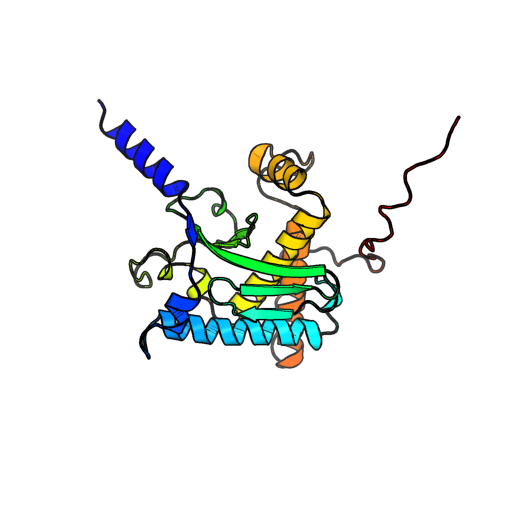C C . GLY A 1 177 ? -19.498 14.050 -10.310 1.00 40.28 177 GLY A C 1
ATOM 1365 O O . GLY A 1 177 ? -18.956 13.865 -9.226 1.00 40.28 177 GLY A O 1
ATOM 1366 N N . PHE A 1 178 ? -18.980 13.586 -11.454 1.00 39.91 178 PHE A N 1
ATOM 1367 C CA . PHE A 1 178 ? -17.617 13.047 -11.551 1.00 39.91 178 PHE A CA 1
ATOM 1368 C C . PHE A 1 178 ? -16.635 14.019 -10.877 1.00 39.91 178 PHE A C 1
ATOM 1370 O O . PHE A 1 178 ? -16.315 15.051 -11.466 1.00 39.91 178 PHE A O 1
ATOM 1377 N N . GLY A 1 179 ? -16.188 13.725 -9.653 1.00 45.97 179 GLY A N 1
ATOM 1378 C CA . GLY A 1 179 ? -15.102 14.482 -9.039 1.00 45.97 179 GLY A CA 1
ATOM 1379 C C . GLY A 1 179 ? -15.080 14.637 -7.522 1.00 45.97 179 GLY A C 1
ATOM 1380 O O . GLY A 1 179 ? -13.974 14.644 -7.003 1.00 45.97 179 GLY A O 1
ATOM 1381 N N . GLU A 1 180 ? -16.187 14.781 -6.781 1.00 49.81 180 GLU A N 1
ATOM 1382 C CA . GLU A 1 180 ? -16.064 15.291 -5.392 1.00 49.81 180 GLU A CA 1
ATOM 1383 C C . GLU A 1 180 ? -17.016 14.635 -4.360 1.00 49.81 180 GLU A C 1
ATOM 1385 O O . GLU A 1 180 ? -18.203 14.444 -4.607 1.00 49.81 180 GLU A O 1
ATOM 1390 N N . GLU A 1 181 ? -16.448 14.301 -3.189 1.00 56.25 181 GLU A N 1
ATOM 1391 C CA . GLU A 1 181 ? -17.068 13.794 -1.938 1.00 56.25 181 GLU A CA 1
ATOM 1392 C C . GLU A 1 181 ? -17.678 12.375 -1.974 1.00 56.25 181 GLU A C 1
ATOM 1394 O O . GLU A 1 181 ? -18.857 12.153 -1.690 1.00 56.25 181 GLU A O 1
ATOM 1399 N N . ASN A 1 182 ? -16.861 11.363 -2.292 1.00 69.44 182 ASN A N 1
ATOM 1400 C CA . ASN A 1 182 ? -17.224 9.972 -2.012 1.00 69.44 182 ASN A CA 1
ATOM 1401 C C . ASN A 1 182 ? -16.846 9.622 -0.555 1.00 69.44 182 ASN A C 1
ATOM 1403 O O . ASN A 1 182 ? -15.651 9.554 -0.258 1.00 69.44 182 ASN A O 1
ATOM 1407 N N . PRO A 1 183 ? -17.805 9.302 0.339 1.00 74.88 183 PRO A N 1
ATOM 1408 C CA . PRO A 1 183 ? -17.525 9.017 1.750 1.00 74.88 183 PRO A CA 1
ATOM 1409 C C . PRO A 1 183 ? -16.595 7.814 1.973 1.00 74.88 183 PRO A C 1
ATOM 1411 O O . PRO A 1 183 ? -15.951 7.711 3.015 1.00 74.88 183 PRO A O 1
ATOM 1414 N N . VAL A 1 184 ? -16.516 6.883 1.019 1.00 79.62 184 VAL A N 1
ATOM 1415 C CA . VAL A 1 184 ? -15.554 5.770 1.055 1.00 79.62 184 VAL A CA 1
ATOM 1416 C C . VAL A 1 184 ? -14.135 6.276 0.796 1.00 79.62 184 VAL A C 1
ATOM 1418 O O . VAL A 1 184 ? -13.204 5.923 1.518 1.00 79.62 184 VAL A O 1
ATOM 1421 N N . VAL A 1 185 ? -13.975 7.141 -0.206 1.00 79.94 185 VAL A N 1
ATOM 1422 C CA . VAL A 1 185 ? -12.687 7.744 -0.568 1.00 79.94 185 VAL A CA 1
ATOM 1423 C C . VAL A 1 185 ? -12.220 8.704 0.527 1.00 79.94 185 VAL A C 1
ATOM 1425 O O . VAL A 1 185 ? -11.060 8.648 0.930 1.00 79.94 185 VAL A O 1
ATOM 1428 N N . GLU A 1 186 ? -13.126 9.506 1.090 1.00 81.50 186 GLU A N 1
ATOM 1429 C CA . GLU A 1 186 ? -12.857 10.377 2.241 1.00 81.50 186 GLU A CA 1
ATOM 1430 C C . GLU A 1 186 ? -12.335 9.600 3.447 1.00 81.50 186 GLU A C 1
ATOM 1432 O O . GLU A 1 186 ? -11.368 10.025 4.075 1.00 81.50 186 GLU A O 1
ATOM 1437 N N . ARG A 1 187 ? -12.913 8.429 3.754 1.00 82.75 187 ARG A N 1
ATOM 1438 C CA . ARG A 1 187 ? -12.390 7.559 4.820 1.00 82.75 187 ARG A CA 1
ATOM 1439 C C . ARG A 1 187 ? -10.975 7.087 4.525 1.00 82.75 187 ARG A C 1
ATOM 1441 O O . ARG A 1 187 ? -10.138 7.111 5.424 1.00 82.75 187 ARG A O 1
ATOM 1448 N N . GLY A 1 188 ? -10.690 6.713 3.281 1.00 89.56 188 GLY A N 1
ATOM 1449 C CA . GLY A 1 188 ? -9.329 6.402 2.847 1.00 89.56 188 GLY A CA 1
ATOM 1450 C C . GLY A 1 188 ? -8.351 7.547 3.118 1.00 89.56 188 GLY A C 1
ATOM 1451 O O . GLY A 1 188 ? -7.292 7.335 3.707 1.00 89.56 188 GLY A O 1
ATOM 1452 N N . TYR A 1 189 ? -8.713 8.773 2.738 1.00 89.88 189 TYR A N 1
ATOM 1453 C CA . TYR A 1 189 ? -7.883 9.956 2.986 1.00 89.88 189 TYR A CA 1
ATOM 1454 C C . TYR A 1 189 ? -7.787 10.338 4.467 1.00 89.88 189 TYR A C 1
ATOM 1456 O O . TYR A 1 189 ? -6.743 10.817 4.906 1.00 89.88 189 TYR A O 1
ATOM 1464 N N . ALA A 1 190 ? -8.826 10.090 5.264 1.00 91.06 190 ALA A N 1
ATOM 1465 C CA . ALA A 1 190 ? -8.782 10.284 6.710 1.00 91.06 190 ALA A CA 1
ATOM 1466 C C . ALA A 1 190 ? -7.780 9.329 7.379 1.00 91.06 190 ALA A C 1
ATOM 1468 O O . ALA A 1 190 ? -7.054 9.741 8.286 1.00 91.06 190 ALA A O 1
ATOM 1469 N N . VAL A 1 191 ? -7.693 8.080 6.906 1.00 94.88 191 VAL A N 1
ATOM 1470 C CA . VAL A 1 191 ? -6.671 7.111 7.335 1.00 94.88 191 VAL A CA 1
ATOM 1471 C C . VAL A 1 191 ? -5.269 7.596 6.967 1.00 94.88 191 VAL A C 1
ATOM 1473 O O . VAL A 1 191 ? -4.384 7.595 7.821 1.00 94.88 191 VAL A O 1
ATOM 1476 N N . GLU A 1 192 ? -5.062 8.053 5.730 1.00 95.00 192 GLU A N 1
ATOM 1477 C CA . GLU A 1 192 ? -3.776 8.621 5.308 1.00 95.00 192 GLU A CA 1
ATOM 1478 C C . GLU A 1 192 ? -3.377 9.828 6.170 1.00 95.00 192 GLU A C 1
ATOM 1480 O O . GLU A 1 192 ? -2.251 9.903 6.666 1.00 95.00 192 GLU A O 1
ATOM 1485 N N . TYR A 1 193 ? -4.304 10.755 6.407 1.00 94.00 193 TYR A N 1
ATOM 1486 C CA . TYR A 1 193 ? -4.063 11.911 7.264 1.00 94.00 193 TYR A CA 1
ATOM 1487 C C . TYR A 1 193 ? -3.708 11.492 8.697 1.00 94.00 193 TYR A C 1
ATOM 1489 O O . TYR A 1 193 ? -2.747 12.003 9.273 1.00 94.00 193 TYR A O 1
ATOM 1497 N N . ALA A 1 194 ? -4.438 10.531 9.269 1.00 95.25 194 ALA A N 1
ATOM 1498 C CA . ALA A 1 194 ? -4.161 9.982 10.594 1.00 95.25 194 ALA A CA 1
ATOM 1499 C C . ALA A 1 194 ? -2.761 9.355 10.688 1.00 95.25 194 ALA A C 1
ATOM 1501 O O . ALA A 1 194 ? -2.060 9.562 11.683 1.00 95.25 194 ALA A O 1
ATOM 1502 N N . PHE A 1 195 ? -2.342 8.632 9.649 1.00 96.56 195 PHE A N 1
ATOM 1503 C CA . PHE A 1 195 ? -1.002 8.064 9.538 1.00 96.56 195 PHE A CA 1
ATOM 1504 C C . PHE A 1 195 ? 0.079 9.147 9.502 1.00 96.56 195 PHE A C 1
ATOM 1506 O O . PHE A 1 195 ? 1.001 9.132 10.318 1.00 96.56 195 PHE A O 1
ATOM 1513 N N . ARG A 1 196 ? -0.062 10.139 8.617 1.00 95.44 196 ARG A N 1
ATOM 1514 C CA . ARG A 1 196 ? 0.907 11.240 8.495 1.00 95.44 196 ARG A CA 1
ATOM 1515 C C . ARG A 1 196 ? 0.977 12.083 9.768 1.00 95.44 196 ARG A C 1
ATOM 1517 O O . ARG A 1 196 ? 2.062 12.472 10.195 1.00 95.44 196 ARG A O 1
ATOM 1524 N N . LYS A 1 197 ? -0.164 12.312 10.422 1.00 93.62 197 LYS A N 1
ATOM 1525 C CA . LYS A 1 197 ? -0.227 12.989 11.720 1.00 93.62 197 LYS A CA 1
ATOM 1526 C C . LYS A 1 197 ? 0.513 12.202 12.799 1.00 93.62 197 LYS A C 1
ATOM 1528 O O . LYS A 1 197 ? 1.317 12.788 13.519 1.00 93.62 197 LYS A O 1
ATOM 1533 N N . TRP A 1 198 ? 0.285 10.891 12.889 1.00 94.56 198 TRP A N 1
ATOM 1534 C CA . TRP A 1 198 ? 1.014 10.018 13.814 1.00 94.56 198 TRP A CA 1
ATOM 1535 C C . TRP A 1 198 ? 2.530 10.093 13.597 1.00 94.56 198 TRP A C 1
ATOM 1537 O O . TRP A 1 198 ? 3.257 10.321 14.560 1.00 94.56 198 TRP A O 1
ATOM 1547 N N . LEU A 1 199 ? 2.995 10.001 12.348 1.00 93.31 199 LEU A N 1
ATOM 1548 C CA . LEU A 1 199 ? 4.418 10.140 12.026 1.00 93.31 199 LEU A CA 1
ATOM 1549 C C . LEU A 1 199 ? 4.986 11.494 12.469 1.00 93.31 199 LEU A C 1
ATOM 1551 O O . LEU A 1 199 ? 6.039 11.526 13.104 1.00 93.31 199 LEU A O 1
ATOM 1555 N N . SER A 1 200 ? 4.275 12.594 12.190 1.00 90.19 200 SER A N 1
ATOM 1556 C CA . SER A 1 200 ? 4.708 13.942 12.593 1.00 90.19 200 SER A CA 1
ATOM 1557 C C . SER A 1 200 ? 4.788 14.116 14.116 1.00 90.19 200 SER A C 1
ATOM 1559 O O . SER A 1 200 ? 5.664 14.828 14.604 1.00 90.19 200 SER A O 1
ATOM 1561 N N . GLU A 1 201 ? 3.910 13.439 14.869 1.00 88.19 201 GLU A N 1
ATOM 1562 C CA . GLU A 1 201 ? 3.905 13.441 16.338 1.00 88.19 201 GLU A CA 1
ATOM 1563 C C . GLU A 1 201 ? 5.022 12.564 16.930 1.00 88.19 201 GLU A C 1
ATOM 1565 O O . GLU A 1 201 ? 5.532 12.893 17.998 1.00 88.19 201 GLU A O 1
ATOM 1570 N N . GLU A 1 202 ? 5.425 11.474 16.265 1.00 79.19 202 GLU A N 1
ATOM 1571 C CA . GLU A 1 202 ? 6.542 10.631 16.725 1.00 79.19 202 GLU A CA 1
ATOM 1572 C C . GLU A 1 202 ? 7.928 11.185 16.360 1.00 79.19 202 GLU A C 1
ATOM 1574 O O . GLU A 1 202 ? 8.898 10.874 17.050 1.00 79.19 202 GLU A O 1
ATOM 1579 N N . HIS A 1 203 ? 8.035 12.013 15.314 1.00 66.69 203 HIS A N 1
ATOM 1580 C CA . HIS A 1 203 ? 9.319 12.480 14.768 1.00 66.69 203 HIS A CA 1
ATOM 1581 C C . HIS A 1 203 ? 9.582 13.995 14.935 1.00 66.69 203 HIS A C 1
ATOM 1583 O O . HIS A 1 203 ? 10.501 14.529 14.320 1.00 66.69 203 HIS A O 1
ATOM 1589 N N . ASP A 1 204 ? 8.822 14.681 15.799 1.00 52.81 204 ASP A N 1
ATOM 1590 C CA . ASP A 1 204 ? 9.038 16.075 16.249 1.00 52.81 204 ASP A CA 1
ATOM 1591 C C . ASP A 1 204 ? 9.237 17.110 15.109 1.00 52.81 204 ASP A C 1
ATOM 1593 O O . ASP A 1 204 ? 10.041 18.043 15.203 1.00 52.81 204 ASP A O 1
ATOM 1597 N N . GLY A 1 205 ? 8.485 16.974 14.008 1.00 46.50 205 GLY A N 1
ATOM 1598 C CA . GLY A 1 205 ? 8.618 17.850 12.839 1.00 46.50 205 GLY A CA 1
ATOM 1599 C C . GLY A 1 205 ? 7.348 17.965 11.996 1.00 46.50 205 GLY A C 1
ATOM 1600 O O . GLY A 1 205 ? 7.014 17.045 11.265 1.00 46.50 205 GLY A O 1
ATOM 1601 N N . ALA A 1 206 ? 6.700 19.134 12.088 1.00 43.38 206 ALA A N 1
ATOM 1602 C CA . ALA A 1 206 ? 5.629 19.678 11.238 1.00 43.38 206 ALA A CA 1
ATOM 1603 C C . ALA A 1 206 ? 4.423 18.760 10.928 1.00 43.38 206 ALA A C 1
ATOM 1605 O O . ALA A 1 206 ? 4.484 17.846 10.113 1.00 43.38 206 ALA A O 1
ATOM 1606 N N . VAL A 1 207 ? 3.268 19.105 11.509 1.00 48.91 207 VAL A N 1
ATOM 1607 C CA . VAL A 1 207 ? 1.961 18.556 11.116 1.00 48.91 207 VAL A CA 1
ATOM 1608 C C . VAL A 1 207 ? 1.649 19.010 9.681 1.00 48.91 207 VAL A C 1
ATOM 1610 O O . VAL A 1 207 ? 1.622 20.220 9.451 1.00 48.91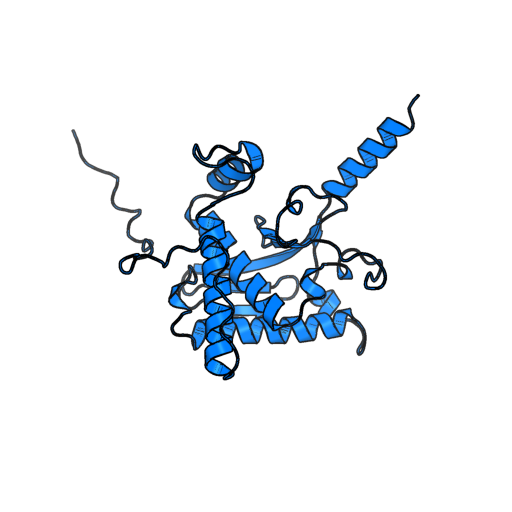 207 VAL A O 1
ATOM 1613 N N . PRO A 1 208 ? 1.408 18.105 8.714 1.00 53.06 208 PRO A N 1
ATOM 1614 C CA . PRO A 1 208 ? 0.898 18.512 7.412 1.00 53.06 208 PRO A CA 1
ATOM 1615 C C . PRO A 1 208 ? -0.532 19.052 7.558 1.00 53.06 208 PRO A C 1
ATOM 1617 O O . PRO A 1 208 ? -1.349 18.478 8.287 1.00 53.06 208 PRO A O 1
ATOM 1620 N N . ASP A 1 209 ? -0.829 20.160 6.875 1.00 49.94 209 ASP A N 1
ATOM 1621 C CA . ASP A 1 209 ? -2.179 20.723 6.820 1.00 49.94 209 ASP A CA 1
ATOM 1622 C C . ASP A 1 209 ? -3.173 19.658 6.326 1.00 49.94 209 ASP A C 1
ATOM 1624 O O . ASP A 1 209 ? -2.866 18.851 5.445 1.00 49.94 209 ASP A O 1
ATOM 1628 N N . ALA A 1 210 ? -4.367 19.631 6.924 1.00 47.59 210 ALA A N 1
ATOM 1629 C CA . ALA A 1 210 ? -5.425 18.724 6.494 1.00 47.59 210 ALA A CA 1
ATOM 1630 C C . ALA A 1 210 ? -5.763 18.971 5.011 1.00 47.59 210 ALA A C 1
ATOM 1632 O O . ALA A 1 210 ? -5.755 20.128 4.575 1.00 47.59 210 ALA A O 1
ATOM 1633 N N . PRO A 1 211 ? -6.078 17.921 4.228 1.00 44.69 211 PRO A N 1
ATOM 1634 C CA . PRO A 1 211 ? -6.473 18.111 2.844 1.00 44.69 211 PRO A CA 1
ATOM 1635 C C . PRO A 1 211 ? -7.693 19.048 2.759 1.00 44.69 211 PRO A C 1
ATOM 1637 O O . PRO A 1 211 ? -8.570 19.003 3.633 1.00 44.69 211 PRO A O 1
ATOM 1640 N N . PRO A 1 212 ? -7.755 19.923 1.738 1.00 38.16 212 PRO A N 1
ATOM 1641 C CA . PRO A 1 212 ? -8.861 20.858 1.576 1.00 38.16 212 PRO A CA 1
ATOM 1642 C C . PRO A 1 212 ? -10.182 20.085 1.478 1.00 38.16 212 PRO A C 1
ATOM 1644 O O . PRO A 1 212 ? -10.329 19.225 0.618 1.00 38.16 212 PRO A O 1
ATOM 1647 N N . GLY A 1 213 ? -11.126 20.381 2.378 1.00 49.12 213 GLY A N 1
ATOM 1648 C CA . GLY A 1 213 ? -12.454 19.750 2.416 1.00 49.12 213 GLY A CA 1
ATOM 1649 C C . GLY A 1 213 ? -12.730 18.848 3.624 1.00 49.12 213 GLY A C 1
ATOM 1650 O O . GLY A 1 213 ? -13.886 18.514 3.862 1.00 49.12 213 GLY A O 1
ATOM 1651 N N . MET A 1 214 ? -11.734 18.509 4.452 1.00 43.31 214 MET A N 1
ATOM 1652 C CA . MET A 1 214 ? -11.998 17.766 5.694 1.00 43.31 214 MET A CA 1
ATOM 1653 C C . MET A 1 214 ? -12.644 18.673 6.750 1.00 43.31 214 MET A C 1
ATOM 1655 O O . MET A 1 214 ? -11.956 19.391 7.477 1.00 43.31 214 MET A O 1
ATOM 1659 N N . MET A 1 215 ? -13.975 18.633 6.862 1.00 43.31 215 MET A N 1
ATOM 1660 C CA . MET A 1 215 ? -14.632 19.019 8.113 1.00 43.31 215 MET A CA 1
ATOM 1661 C C . MET A 1 215 ? -14.157 18.058 9.205 1.00 43.31 215 MET A C 1
ATOM 1663 O O . MET A 1 215 ? -14.138 16.846 8.992 1.00 43.31 215 MET A O 1
ATOM 1667 N N . GLU A 1 216 ? -13.746 18.594 10.358 1.00 39.00 216 GLU A N 1
ATOM 1668 C CA . GLU A 1 216 ? -13.401 17.792 11.534 1.00 39.00 216 GLU A CA 1
ATOM 1669 C C . GLU A 1 216 ? -14.458 16.702 11.743 1.00 39.00 216 GLU A C 1
ATOM 1671 O O . GLU A 1 216 ? -15.657 16.992 11.792 1.00 39.00 216 GLU A O 1
ATOM 1676 N N . ALA A 1 217 ? -14.016 15.443 11.832 1.00 40.19 217 ALA A N 1
ATOM 1677 C CA . ALA A 1 217 ? -14.918 14.329 12.076 1.00 40.19 217 ALA A CA 1
ATOM 1678 C C . ALA A 1 217 ? -15.762 14.640 13.327 1.00 40.19 217 ALA A C 1
ATOM 1680 O O . ALA A 1 217 ? -15.190 14.966 14.375 1.00 40.19 217 ALA A O 1
ATOM 1681 N N . PRO A 1 218 ? -17.104 14.577 13.246 1.00 36.09 218 PRO A N 1
ATOM 1682 C CA . PRO A 1 218 ? -17.944 14.914 14.379 1.00 36.09 218 PRO A CA 1
ATOM 1683 C C . PRO A 1 218 ? -17.616 13.977 15.553 1.00 36.09 218 PRO A C 1
ATOM 1685 O O . PRO A 1 218 ? -17.454 12.770 15.343 1.00 36.09 218 PRO A O 1
ATOM 1688 N N . PRO A 1 219 ? -17.544 14.502 16.789 1.00 38.22 219 PRO A N 1
ATOM 1689 C CA . PRO A 1 219 ? -17.006 13.797 17.959 1.00 38.22 219 PRO A CA 1
ATOM 1690 C C . PRO A 1 219 ? -17.767 12.522 18.376 1.00 38.22 219 PRO A C 1
ATOM 1692 O O . PRO A 1 219 ? -17.306 11.810 19.263 1.00 38.22 219 PRO A O 1
ATOM 1695 N N . ASP A 1 220 ? -18.885 12.199 17.720 1.00 35.03 220 ASP A N 1
ATOM 1696 C CA . ASP A 1 220 ? -19.780 11.088 18.058 1.00 35.03 220 ASP A CA 1
ATOM 1697 C C . ASP A 1 220 ? -19.892 10.005 16.965 1.00 35.03 220 ASP A C 1
ATOM 1699 O O . ASP A 1 220 ? -20.783 9.151 17.023 1.00 35.03 220 ASP A O 1
ATOM 1703 N N . PHE A 1 221 ? -19.011 9.991 15.957 1.00 39.22 221 PHE A N 1
ATOM 1704 C CA . PHE A 1 221 ? -19.065 8.956 14.920 1.00 39.22 221 PHE A CA 1
ATOM 1705 C C . PHE A 1 221 ? -18.578 7.595 15.451 1.00 39.22 221 PHE A C 1
ATOM 1707 O O . PHE A 1 221 ? -17.380 7.340 15.569 1.00 39.22 221 PHE A O 1
ATOM 1714 N N . LYS A 1 222 ? -19.518 6.691 15.753 1.00 34.25 222 LYS A N 1
ATOM 1715 C CA . LYS A 1 222 ? -19.230 5.264 15.952 1.00 34.25 222 LYS A CA 1
ATOM 1716 C C . LYS A 1 222 ? -19.300 4.538 14.605 1.00 34.25 222 LYS A C 1
ATOM 1718 O O . LYS A 1 222 ? -20.331 4.642 13.938 1.00 34.25 222 LYS A O 1
ATOM 1723 N N . PRO A 1 223 ? -18.263 3.780 14.206 1.00 37.88 223 PRO A N 1
ATOM 1724 C CA . PRO A 1 223 ? -18.373 2.903 13.050 1.00 37.88 223 PRO A CA 1
ATOM 1725 C C . PRO A 1 223 ? -19.480 1.863 13.303 1.00 37.88 223 PRO A C 1
ATOM 1727 O O . PRO A 1 223 ? -19.632 1.412 14.444 1.00 37.88 223 PRO A O 1
ATOM 1730 N N . PRO A 1 224 ? -20.270 1.486 12.282 1.00 35.38 224 PRO A N 1
ATOM 1731 C CA . PRO A 1 224 ? -21.233 0.406 12.426 1.00 35.38 224 PRO A CA 1
ATOM 1732 C C . PRO A 1 224 ? -20.468 -0.868 12.778 1.00 35.38 224 PRO A C 1
ATOM 1734 O O . PRO A 1 224 ? -19.595 -1.318 12.037 1.00 35.38 224 PRO A O 1
ATOM 1737 N N . THR A 1 225 ? -20.770 -1.436 13.940 1.00 38.47 225 THR A N 1
ATOM 1738 C CA . THR A 1 225 ? -20.249 -2.753 14.294 1.00 38.47 225 THR A CA 1
ATOM 1739 C C . THR A 1 225 ? -21.029 -3.787 13.495 1.00 38.47 225 THR A C 1
ATOM 1741 O O . THR A 1 225 ? -22.247 -3.675 13.380 1.00 38.47 225 THR A O 1
ATOM 1744 N N . GLY A 1 226 ? -20.369 -4.826 12.973 1.00 36.56 226 GLY A N 1
ATOM 1745 C CA . GLY A 1 226 ? -20.993 -5.902 12.178 1.00 36.56 226 GLY A CA 1
ATOM 1746 C C . GLY A 1 226 ? -22.112 -6.703 12.873 1.00 36.56 226 GLY A C 1
ATOM 1747 O O . GLY A 1 226 ? -22.530 -7.734 12.366 1.00 36.56 226 GLY A O 1
ATOM 1748 N N . LYS A 1 227 ? -22.604 -6.250 14.032 1.00 39.84 227 LYS A N 1
ATOM 1749 C CA . LYS A 1 227 ? -23.786 -6.760 14.736 1.00 39.84 227 LYS A CA 1
ATOM 1750 C C . LYS A 1 227 ? -25.078 -6.018 14.378 1.00 39.84 227 LYS A C 1
ATOM 1752 O O . LYS A 1 227 ? -26.154 -6.519 14.691 1.00 39.84 227 LYS A O 1
ATOM 1757 N N . ASP A 1 228 ? -24.997 -4.861 13.721 1.00 41.28 228 ASP A N 1
ATOM 1758 C CA . ASP A 1 228 ? -26.175 -4.034 13.424 1.00 41.28 228 ASP A CA 1
ATOM 1759 C C . ASP A 1 228 ? -26.947 -4.493 12.167 1.00 41.28 228 ASP A C 1
ATOM 1761 O O . ASP A 1 228 ? -28.056 -4.024 11.914 1.00 41.28 228 ASP A O 1
ATOM 1765 N N . LEU A 1 229 ? -26.416 -5.465 11.414 1.00 43.84 229 LEU A N 1
ATOM 1766 C CA . LEU A 1 229 ? -27.043 -6.006 10.198 1.00 43.84 229 LEU A CA 1
ATOM 1767 C C . LEU A 1 229 ? -28.058 -7.140 10.448 1.00 43.84 229 LEU A C 1
ATOM 1769 O O . LEU A 1 229 ? -28.810 -7.478 9.540 1.00 43.84 229 LEU A O 1
ATOM 1773 N N . ASP A 1 230 ? -28.163 -7.671 11.671 1.00 38.47 230 ASP A N 1
ATOM 1774 C CA . ASP A 1 230 ? -29.042 -8.820 11.973 1.00 38.47 230 ASP A CA 1
ATOM 1775 C C . ASP A 1 230 ? -30.445 -8.448 12.497 1.00 38.47 230 ASP A C 1
ATOM 1777 O O . ASP A 1 230 ? -31.254 -9.323 12.804 1.00 38.47 230 ASP A O 1
ATOM 1781 N N . SER A 1 231 ? -30.788 -7.160 12.605 1.00 39.09 231 SER A N 1
ATOM 1782 C CA . SER A 1 231 ? -32.016 -6.736 13.307 1.00 39.09 231 SER A CA 1
ATOM 1783 C C . SER A 1 231 ? -33.208 -6.339 12.423 1.00 39.09 231 SER A C 1
ATOM 1785 O O . SER A 1 231 ? -34.230 -5.895 12.945 1.00 39.09 231 SER A O 1
ATOM 1787 N N . THR A 1 232 ? -33.163 -6.565 11.105 1.00 43.06 232 THR A N 1
ATOM 1788 C CA . THR A 1 232 ? -34.302 -6.271 10.207 1.00 43.06 232 THR A CA 1
ATOM 1789 C C . THR A 1 232 ? -34.880 -7.504 9.513 1.00 43.06 232 THR A C 1
ATOM 1791 O O . THR A 1 232 ? -35.085 -7.530 8.307 1.00 43.06 232 THR A O 1
ATOM 1794 N N . SER A 1 233 ? -35.255 -8.531 10.279 1.00 43.91 233 SER A N 1
ATOM 1795 C CA . SER A 1 233 ? -36.317 -9.437 9.821 1.00 43.91 233 SER A CA 1
ATOM 1796 C C . SER A 1 233 ? -37.125 -10.011 10.985 1.00 43.91 233 SER A C 1
ATOM 1798 O O . SER A 1 233 ? -36.728 -10.979 11.613 1.00 43.91 233 SER A O 1
ATOM 1800 N N . SER A 1 234 ? -38.263 -9.373 11.283 1.00 39.06 234 SER A N 1
ATOM 1801 C CA . SER A 1 234 ? -39.557 -10.009 11.603 1.00 39.06 234 SER A CA 1
ATOM 1802 C C . SER A 1 234 ? -40.405 -9.134 12.533 1.00 39.06 234 SER A C 1
ATOM 1804 O O . SER A 1 234 ? -40.307 -9.195 13.757 1.00 39.06 234 SER A O 1
ATOM 1806 N N . THR A 1 235 ? -41.275 -8.320 11.945 1.00 37.53 235 THR A N 1
ATOM 1807 C CA . THR A 1 235 ? -42.585 -7.917 12.489 1.00 37.53 235 THR A CA 1
ATOM 1808 C C . THR A 1 235 ? -43.288 -7.226 11.321 1.00 37.53 235 THR A C 1
ATOM 1810 O O . THR A 1 235 ? -42.869 -6.173 10.868 1.00 37.53 235 THR A O 1
ATOM 1813 N N . SER A 1 236 ? -44.314 -7.795 10.701 1.00 36.84 236 SER A N 1
ATOM 1814 C CA . SER A 1 236 ? -45.624 -7.963 11.318 1.00 36.84 236 SER A CA 1
ATOM 1815 C C . SER A 1 236 ? -46.598 -8.643 10.338 1.00 36.84 236 SER A C 1
ATOM 1817 O O . SER A 1 236 ? -46.510 -8.410 9.136 1.00 36.84 236 SER A O 1
ATOM 1819 N N . SER A 1 237 ? -47.506 -9.421 10.945 1.00 40.16 237 SER A N 1
ATOM 1820 C CA . SER A 1 237 ? -48.874 -9.824 10.547 1.00 40.16 237 SER A CA 1
ATOM 1821 C C . SER A 1 237 ? -49.121 -10.575 9.239 1.00 40.16 237 SER A C 1
ATOM 1823 O O . SER A 1 237 ? -49.123 -9.941 8.165 1.00 40.16 237 SER A O 1
#